Protein AF-A0A653YPR2-F1 (afdb_monomer)

Nearest PDB structures (foldseek):
  8ikw-assembly4_H  TM=5.657E-01  e=1.211E-04  Fusarium phyllophilum
  1ib4-assembly2_B  TM=5.037E-01  e=6.606E-05  Aspergillus aculeatus
  8ikx-assembly1_A  TM=5.609E-01  e=8.198E-04  Arabidopsis thaliana
  6gvr-assembly1_A  TM=5.031E-01  e=9.880E-04  Enterobacteria phage HK620
  8jaz-assembly2_B  TM=4.466E-01  e=7.691E-03  Azotobacter chroococcum NCIMB 8003

Sequence (363 aa):
MPDVDVRTYADLQAACDASSLNGTTVVVPTGVVIDSPQIFCDSRLTLRVDGRINRTDAGNTGAGGAMFRNRNTSLKTNDCHFFGKGSVGAKTSYTDPVTGHTRYDQTGIVFSNYGDRNVWTDIGIDKWDGGQAWAIRGDDLVIRRTSARGCAEATGNGGMRLIGGARFRAYSCDVWSGDDVYQPVPSPSTDHTITDAKFINCVGGSTDARFMVVGIQAGSGETLQPGTPMTCSVEDVEWRNCHGHGSIMGVVLQNFSSTGRIHNMRFTGCSVQSSRQYAGTNGARVLGQEFYTTALHPDGSVTGGVDGIHGDITWWNRQAATLMNPGGRGPVTGVDVALTERADPYWFPNLAPTQTPRAAFAA

pLDDT: mean 79.67, std 20.2, range [26.73, 98.81]

Radius of gyration: 20.12 Å; Cα contacts (8 Å, |Δi|>4): 1178; chains: 1; bounding box: 52×40×57 Å

Secondary structure (DSSP, 8-state):
--EEE--SHHHHHHHHHHHHHH-PEEEE-TT-EEEES-EEE-TT-EEEESSEEEE-S---SSGGG-SEEESSTTS---S-EEE-S-EEEES-EEE-TTT--EEES----SEE-BSSS-EEES-EEEEB-SS-SEEEESSS-EEES-EE--B-SSTT--SEEEEEEE--EEES-EEEESS-SEEE---TTT---EEEEEEES-EEEESSSEEEEEEEESSSSSS--SSPPB---EEEEEEES-EEEESSEEEEEEEESBSS-EEEEEEEEEEEEE-SPEE-TTS-EE--EEEEEEEE-TTS---S-EEEEEEEEEE--SS----B-TT--S-EEEEEEEEEE---S-SS-S----SS-------

Structure (mmCIF, N/CA/C/O backbone):
data_AF-A0A653YPR2-F1
#
_entry.id   AF-A0A653YPR2-F1
#
loop_
_atom_site.group_PDB
_atom_site.id
_atom_site.type_symbol
_atom_site.label_atom_id
_atom_site.label_alt_id
_atom_site.label_comp_id
_atom_site.label_asym_id
_atom_site.label_entity_id
_atom_site.label_seq_id
_atom_site.pdbx_PDB_ins_code
_atom_site.Cartn_x
_atom_site.Cartn_y
_atom_site.Cartn_z
_atom_site.occupancy
_atom_site.B_iso_or_equiv
_atom_site.auth_seq_id
_atom_site.auth_comp_id
_atom_site.auth_asym_id
_atom_site.auth_atom_id
_atom_site.pdbx_PDB_model_num
ATOM 1 N N . MET A 1 1 ? -9.969 -13.725 23.568 1.00 60.25 1 MET A N 1
ATOM 2 C CA . MET A 1 1 ? -9.786 -12.471 24.333 1.00 60.25 1 MET A CA 1
ATOM 3 C C . MET A 1 1 ? -11.050 -11.647 24.150 1.00 60.25 1 MET A C 1
ATOM 5 O O . MET A 1 1 ? -11.654 -11.820 23.099 1.00 60.25 1 MET A O 1
ATOM 9 N N . PRO A 1 2 ? -11.516 -10.878 25.148 1.00 78.44 2 PRO A N 1
ATOM 10 C CA . PRO A 1 2 ? -12.757 -10.124 25.005 1.00 78.44 2 PRO A CA 1
ATOM 11 C C . PRO A 1 2 ? -12.593 -9.002 23.971 1.00 78.44 2 PRO A C 1
ATOM 13 O O . PRO A 1 2 ? -11.540 -8.360 23.908 1.00 78.44 2 PRO A O 1
ATOM 16 N N . ASP A 1 3 ? -13.638 -8.801 23.175 1.00 89.44 3 ASP A N 1
ATOM 17 C CA . ASP A 1 3 ? -13.770 -7.676 22.254 1.00 89.44 3 ASP A CA 1
ATOM 18 C C . ASP A 1 3 ? -14.172 -6.420 23.042 1.00 89.44 3 ASP A C 1
ATOM 20 O O . ASP A 1 3 ? -14.930 -6.500 24.014 1.00 89.44 3 ASP A O 1
ATOM 24 N N . VAL A 1 4 ? -13.651 -5.261 22.638 1.00 91.38 4 VAL A N 1
ATOM 25 C CA . VAL A 1 4 ? -13.973 -3.957 23.231 1.00 91.38 4 VAL A CA 1
ATOM 26 C C . VAL A 1 4 ? -14.611 -3.075 22.167 1.00 91.38 4 VAL A C 1
ATOM 28 O O . VAL A 1 4 ? -13.920 -2.553 21.293 1.00 91.38 4 VAL A O 1
ATOM 31 N N . ASP A 1 5 ? -15.926 -2.899 22.262 1.00 92.12 5 ASP A N 1
ATOM 32 C CA . ASP A 1 5 ? -16.680 -1.999 21.391 1.00 92.12 5 ASP A CA 1
ATOM 33 C C . ASP A 1 5 ? -16.389 -0.537 21.742 1.00 92.12 5 ASP A C 1
ATOM 35 O O . ASP A 1 5 ? -16.595 -0.103 22.878 1.00 92.12 5 ASP A O 1
ATOM 39 N N . VAL A 1 6 ? -15.981 0.249 20.748 1.00 92.25 6 VAL A N 1
ATOM 40 C CA . VAL A 1 6 ? -15.725 1.685 20.898 1.00 92.25 6 VAL A CA 1
ATOM 41 C C . VAL A 1 6 ? -16.673 2.510 20.034 1.00 92.25 6 VAL A C 1
ATOM 43 O O . VAL A 1 6 ? -17.041 2.121 18.923 1.00 92.25 6 VAL A O 1
ATOM 46 N N . ARG A 1 7 ? -17.105 3.660 20.564 1.00 92.69 7 ARG A N 1
ATOM 47 C CA . ARG A 1 7 ? -18.080 4.555 19.906 1.00 92.69 7 ARG A CA 1
ATOM 48 C C . ARG A 1 7 ? -17.640 6.011 19.824 1.00 92.69 7 ARG A C 1
ATOM 50 O O . ARG A 1 7 ? -18.297 6.802 19.156 1.00 92.69 7 ARG A O 1
ATOM 57 N N . THR A 1 8 ? -16.539 6.363 20.479 1.00 89.25 8 THR A N 1
ATOM 58 C CA . THR A 1 8 ? -15.952 7.704 20.453 1.00 89.25 8 THR A CA 1
ATOM 59 C C . THR A 1 8 ? -14.452 7.608 20.189 1.00 89.25 8 THR A C 1
ATOM 61 O O . THR A 1 8 ? -13.852 6.546 20.354 1.00 89.25 8 THR A O 1
ATOM 64 N N . TYR A 1 9 ? -13.826 8.718 19.791 1.00 87.75 9 TYR A N 1
ATOM 65 C CA . TYR A 1 9 ? -12.376 8.750 19.599 1.00 87.75 9 TYR A CA 1
ATOM 66 C C . TYR A 1 9 ? -11.593 8.537 20.901 1.00 87.75 9 TYR A C 1
ATOM 68 O O . TYR A 1 9 ? -10.615 7.792 20.906 1.00 87.75 9 TYR A O 1
ATOM 76 N N . ALA A 1 10 ? -12.020 9.169 22.001 1.00 86.06 10 ALA A N 1
ATOM 77 C CA . ALA A 1 10 ? -11.334 9.033 23.286 1.00 86.06 10 ALA A CA 1
ATOM 78 C C . ALA A 1 10 ? -11.269 7.558 23.718 1.00 86.06 10 ALA A C 1
ATOM 80 O O . ALA A 1 10 ? -10.211 7.080 24.128 1.00 86.06 10 ALA A O 1
ATOM 81 N N . ASP A 1 11 ? -12.369 6.827 23.519 1.00 91.69 11 ASP A N 1
ATOM 82 C CA . ASP A 1 11 ? -12.427 5.391 23.785 1.00 91.69 11 ASP A CA 1
ATOM 83 C C . ASP A 1 11 ? -11.573 4.593 22.792 1.00 91.69 11 ASP A C 1
ATOM 85 O O . ASP A 1 11 ? -10.913 3.636 23.187 1.00 91.69 11 ASP A O 1
ATOM 89 N N . LEU A 1 12 ? -11.541 4.993 21.515 1.00 95.56 12 LEU A N 1
ATOM 90 C CA . LEU A 1 12 ? -10.768 4.319 20.471 1.00 95.56 12 LEU A CA 1
ATOM 91 C C . LEU A 1 12 ? -9.262 4.337 20.759 1.00 95.56 12 LEU A C 1
ATOM 93 O O . LEU A 1 12 ? -8.651 3.271 20.777 1.00 95.56 12 LEU A O 1
ATOM 97 N N . GLN A 1 13 ? -8.651 5.503 21.006 1.00 95.25 13 GLN A N 1
ATOM 98 C CA . GLN A 1 13 ? -7.201 5.550 21.253 1.00 95.25 13 GLN A CA 1
ATOM 99 C C . GLN A 1 13 ? -6.831 4.823 22.552 1.00 95.25 13 GLN A C 1
ATOM 101 O O . GLN A 1 13 ? -5.866 4.061 22.567 1.00 95.25 13 GLN A O 1
ATOM 106 N N . ALA A 1 14 ? -7.619 4.992 23.619 1.00 93.81 14 ALA A N 1
ATOM 107 C CA . ALA A 1 14 ? -7.387 4.286 24.877 1.00 93.81 14 ALA A CA 1
ATOM 108 C C . ALA A 1 14 ? -7.513 2.759 24.715 1.00 93.81 14 ALA A C 1
ATOM 110 O O . ALA A 1 14 ? -6.699 2.006 25.255 1.00 93.81 14 ALA A O 1
ATOM 111 N N . ALA A 1 15 ? -8.490 2.288 23.936 1.00 95.50 15 ALA A N 1
ATOM 112 C CA . ALA A 1 15 ? -8.652 0.870 23.634 1.00 95.50 15 ALA A CA 1
ATOM 113 C C . ALA A 1 15 ? -7.508 0.329 22.762 1.00 95.50 15 ALA A C 1
ATOM 115 O O . ALA A 1 15 ? -7.055 -0.791 22.999 1.00 95.50 15 ALA A O 1
ATOM 116 N N . CYS A 1 16 ? -6.998 1.106 21.800 1.00 96.12 16 CYS A N 1
ATOM 117 C CA . CYS A 1 16 ? -5.816 0.739 21.011 1.00 96.12 16 CYS A CA 1
ATOM 118 C C . CYS A 1 16 ? -4.565 0.587 21.892 1.00 96.12 16 CYS A C 1
ATOM 120 O O . CYS A 1 16 ? -3.815 -0.387 21.754 1.00 96.12 16 CYS A O 1
ATOM 122 N N . ASP A 1 17 ? -4.368 1.502 22.840 1.00 94.38 17 ASP A N 1
ATOM 123 C CA . ASP A 1 17 ? -3.254 1.444 23.789 1.00 94.38 17 ASP A CA 1
ATOM 124 C C . ASP A 1 17 ? -3.381 0.206 24.698 1.00 94.38 17 ASP A C 1
ATOM 126 O O . ASP A 1 17 ? -2.422 -0.548 24.880 1.00 94.38 17 ASP A O 1
ATOM 130 N N . ALA A 1 18 ? -4.590 -0.080 25.193 1.00 93.19 18 ALA A N 1
ATOM 131 C CA . ALA A 1 18 ? -4.871 -1.277 25.988 1.00 93.19 18 ALA A CA 1
ATOM 132 C C . ALA A 1 18 ? -4.705 -2.583 25.186 1.00 93.19 18 ALA A C 1
ATOM 134 O O . ALA A 1 18 ? -4.168 -3.562 25.710 1.00 93.19 18 ALA A O 1
ATOM 135 N N . SER A 1 19 ? -5.112 -2.595 23.914 1.00 95.62 19 SER A N 1
ATOM 136 C CA . SER A 1 19 ? -4.938 -3.723 22.988 1.00 95.62 19 SER A CA 1
ATOM 137 C C . SER A 1 19 ? -3.466 -4.077 22.810 1.00 95.62 19 SER A C 1
ATOM 139 O O . SER A 1 19 ? -3.085 -5.238 22.947 1.00 95.62 19 SER A O 1
ATOM 141 N N . SER A 1 20 ? -2.618 -3.067 22.631 1.00 94.12 20 SER A N 1
ATOM 142 C CA . SER A 1 20 ? -1.172 -3.241 22.457 1.00 94.12 20 SER A CA 1
ATOM 143 C C . SER A 1 20 ? -0.485 -3.844 23.694 1.00 94.12 20 SER A C 1
ATOM 145 O O . SER A 1 20 ? 0.556 -4.499 23.586 1.00 94.12 20 SER A O 1
ATOM 147 N N . LEU A 1 21 ? -1.066 -3.666 24.886 1.00 92.50 21 LEU A N 1
ATOM 148 C CA . LEU A 1 21 ? -0.567 -4.232 26.144 1.00 92.50 21 LEU A CA 1
ATOM 149 C C . LEU A 1 21 ? -1.111 -5.640 26.410 1.00 92.50 21 LEU A C 1
ATOM 151 O O . LEU A 1 21 ? -0.334 -6.544 26.735 1.00 92.50 21 LEU A O 1
ATOM 155 N N . ASN A 1 22 ? -2.421 -5.819 26.230 1.00 91.81 22 ASN A N 1
ATOM 156 C CA . ASN A 1 22 ? -3.175 -6.953 26.769 1.00 91.81 22 ASN A CA 1
ATOM 157 C C . ASN A 1 22 ? -3.735 -7.901 25.693 1.00 91.81 22 ASN A C 1
ATOM 159 O O . ASN A 1 22 ? -4.324 -8.923 26.037 1.00 91.81 22 ASN A O 1
ATOM 163 N N . GLY A 1 23 ? -3.577 -7.576 24.406 1.00 88.25 23 GLY A N 1
ATOM 164 C CA . GLY A 1 23 ? -4.034 -8.389 23.272 1.00 88.25 23 GLY A CA 1
ATOM 165 C C . GLY A 1 23 ? -5.546 -8.360 23.015 1.00 88.25 23 GLY A C 1
ATOM 166 O O . GLY A 1 23 ? -6.059 -9.206 22.282 1.00 88.25 23 GLY A O 1
ATOM 167 N N . THR A 1 24 ? -6.288 -7.426 23.617 1.00 93.31 24 THR A N 1
ATOM 168 C CA . THR A 1 24 ? -7.728 -7.268 23.356 1.00 93.31 24 THR A CA 1
ATOM 169 C C . THR A 1 24 ? -7.980 -6.833 21.917 1.00 93.31 24 THR A C 1
ATOM 171 O O . THR A 1 24 ? -7.178 -6.103 21.338 1.00 93.31 24 THR A O 1
ATOM 174 N N . THR A 1 25 ? -9.106 -7.247 21.335 1.00 96.88 25 THR A N 1
ATOM 175 C CA . THR A 1 25 ? -9.523 -6.742 20.019 1.00 96.88 25 THR A CA 1
ATOM 176 C C . THR A 1 25 ? -10.365 -5.491 20.220 1.00 96.88 25 THR A C 1
ATOM 178 O O . THR A 1 25 ? -11.390 -5.535 20.897 1.00 96.88 25 THR A O 1
ATOM 181 N N . VAL A 1 26 ? -9.936 -4.373 19.642 1.00 97.94 26 VAL A N 1
ATOM 182 C CA . VAL A 1 26 ? -10.732 -3.141 19.590 1.00 97.94 26 VAL A CA 1
ATOM 183 C C . VAL A 1 26 ? -11.710 -3.260 18.434 1.00 97.94 26 VAL A C 1
ATOM 185 O O . VAL A 1 26 ? -11.290 -3.589 17.327 1.00 97.94 26 VAL A O 1
ATOM 188 N N . VAL A 1 27 ? -12.991 -2.996 18.660 1.00 98.19 27 VAL A N 1
ATOM 189 C CA . VAL A 1 27 ? -14.034 -3.118 17.639 1.00 98.19 27 VAL A CA 1
ATOM 190 C C . VAL A 1 27 ? -14.715 -1.772 17.440 1.00 98.19 27 VAL A C 1
ATOM 192 O O . VAL A 1 27 ? -15.279 -1.215 18.374 1.00 98.19 27 VAL A O 1
ATOM 195 N N . VAL A 1 28 ? -14.704 -1.262 16.209 1.00 98.12 28 VAL A N 1
ATOM 196 C CA . VAL A 1 28 ? -15.606 -0.191 15.760 1.00 98.12 28 VAL A CA 1
ATOM 197 C C . VAL A 1 28 ? -16.825 -0.864 15.125 1.00 98.12 28 VAL A C 1
ATOM 199 O O . VAL A 1 28 ? -16.700 -1.370 14.004 1.00 98.12 28 VAL A O 1
ATOM 202 N N . PRO A 1 29 ? -17.984 -0.924 15.806 1.00 97.56 29 PRO A N 1
ATOM 203 C CA . PRO A 1 29 ? -19.111 -1.737 15.356 1.00 97.56 29 PRO A CA 1
ATOM 204 C C . PRO A 1 29 ? -19.785 -1.194 14.093 1.00 97.56 29 PRO A C 1
ATOM 206 O O . PRO A 1 29 ? -19.726 -0.002 13.787 1.00 97.56 29 PRO A O 1
ATOM 209 N N . THR A 1 30 ? -20.514 -2.059 13.390 1.00 97.31 30 THR A N 1
ATOM 210 C CA . THR A 1 30 ? -21.383 -1.649 12.279 1.00 97.31 30 THR A CA 1
ATOM 211 C C . THR A 1 30 ? -22.351 -0.540 12.707 1.00 97.31 30 THR A C 1
ATOM 213 O O . THR A 1 30 ? -22.939 -0.586 13.786 1.00 97.31 30 THR A O 1
ATOM 216 N N . GLY A 1 31 ? -22.528 0.467 11.846 1.00 96.44 31 GLY A N 1
ATOM 217 C CA . GLY A 1 31 ? -23.391 1.625 12.110 1.00 96.44 31 GLY A CA 1
ATOM 218 C C . GLY A 1 31 ? -22.767 2.697 13.009 1.00 96.44 31 GLY A C 1
ATOM 219 O O . GLY A 1 31 ? -23.358 3.763 13.169 1.00 96.44 31 GLY A O 1
ATOM 220 N N . VAL A 1 32 ? -21.574 2.458 13.560 1.00 97.69 32 VAL A N 1
ATOM 221 C CA . VAL A 1 32 ? -20.817 3.460 14.316 1.00 97.69 32 VAL A CA 1
ATOM 222 C C . VAL A 1 32 ? -19.891 4.225 13.375 1.00 97.69 32 VAL A C 1
ATOM 224 O O . VAL A 1 32 ? -19.166 3.630 12.578 1.00 97.69 32 VAL A O 1
ATOM 227 N N . VAL A 1 33 ? -19.906 5.553 13.492 1.00 96.88 33 VAL A N 1
ATOM 228 C CA . VAL A 1 33 ? -18.966 6.458 12.825 1.00 96.88 33 VAL A CA 1
ATOM 229 C C . VAL A 1 33 ? -18.155 7.163 13.904 1.00 96.88 33 VAL A C 1
ATOM 231 O O . VAL A 1 33 ? -18.726 7.855 14.745 1.00 96.88 33 VAL A O 1
ATOM 234 N N . ILE A 1 34 ? -16.837 6.983 13.886 1.00 96.31 34 ILE A N 1
ATOM 235 C CA . ILE A 1 34 ? -15.916 7.650 14.806 1.00 96.31 34 ILE A CA 1
ATOM 236 C C . ILE A 1 34 ? -15.150 8.718 14.044 1.00 96.31 34 ILE A C 1
ATOM 238 O O . ILE A 1 34 ? -14.422 8.425 13.102 1.00 96.31 34 ILE A O 1
ATOM 242 N N . ASP A 1 35 ? -15.294 9.954 14.491 1.00 93.31 35 ASP A N 1
ATOM 243 C CA . ASP A 1 35 ? -14.486 11.084 14.060 1.00 93.31 35 ASP A CA 1
ATOM 244 C C . ASP A 1 35 ? -13.213 11.132 14.916 1.00 93.31 35 ASP A C 1
ATOM 246 O O . ASP A 1 35 ? -13.292 11.317 16.129 1.00 93.31 35 ASP A O 1
ATOM 250 N N . SER A 1 36 ? -12.053 10.930 14.293 1.00 90.69 36 SER A N 1
ATOM 251 C CA . SER A 1 36 ? -10.753 10.790 14.950 1.00 90.69 36 SER A CA 1
ATOM 252 C C . SER A 1 36 ? -9.690 11.669 14.281 1.00 90.69 36 SER A C 1
ATOM 254 O O . SER A 1 36 ? -9.643 11.727 13.052 1.00 90.69 36 SER A O 1
ATOM 256 N N . PRO A 1 37 ? -8.766 12.295 15.031 1.00 88.88 37 PRO A N 1
ATOM 257 C CA . PRO A 1 37 ? -7.481 12.721 14.480 1.00 88.88 37 PRO A CA 1
ATOM 258 C C . PRO A 1 37 ? -6.623 11.477 14.150 1.00 88.88 37 PRO A C 1
ATOM 260 O O . PRO A 1 37 ? -7.145 10.379 13.924 1.00 88.88 37 PRO A O 1
ATOM 263 N N . GLN A 1 38 ? -5.300 11.621 14.131 1.00 90.38 38 GLN A N 1
ATOM 264 C CA . GLN A 1 38 ? -4.384 10.481 14.031 1.00 90.38 38 GLN A CA 1
ATOM 265 C C . GLN A 1 38 ? -4.624 9.425 15.124 1.00 90.38 38 GLN A C 1
ATOM 267 O O . GLN A 1 38 ? -4.871 9.751 16.284 1.00 90.38 38 GLN A O 1
ATOM 272 N N . ILE A 1 39 ? -4.471 8.159 14.745 1.00 93.31 39 ILE A N 1
ATOM 273 C CA . ILE A 1 39 ? -4.499 6.989 15.618 1.00 93.31 39 ILE A CA 1
ATOM 274 C C . ILE A 1 39 ? -3.082 6.432 15.711 1.00 93.31 39 ILE A C 1
ATOM 276 O O . ILE A 1 39 ? -2.471 6.010 14.718 1.00 93.31 39 ILE A O 1
ATOM 280 N N . PHE A 1 40 ? -2.555 6.411 16.930 1.00 94.12 40 PHE A N 1
ATOM 281 C CA . PHE A 1 40 ? -1.240 5.857 17.205 1.00 94.12 40 PHE A CA 1
ATOM 282 C C . PHE A 1 40 ? -1.325 4.348 17.400 1.00 94.12 40 PHE A C 1
ATOM 284 O O . PHE A 1 40 ? -2.141 3.845 18.171 1.00 94.12 40 PHE A O 1
ATOM 291 N N . CYS A 1 41 ? -0.459 3.644 16.680 1.00 94.38 41 CYS A N 1
ATOM 292 C CA . CYS A 1 41 ? -0.349 2.197 16.675 1.00 94.38 41 CYS A CA 1
ATOM 293 C C . CYS A 1 41 ? 0.924 1.783 17.417 1.00 94.38 41 CYS A C 1
ATOM 295 O O . CYS A 1 41 ? 2.033 2.154 17.006 1.00 94.38 41 CYS A O 1
ATOM 297 N N . ASP A 1 42 ? 0.755 0.974 18.457 1.00 95.19 42 ASP A N 1
ATOM 298 C CA . ASP A 1 42 ? 1.829 0.298 19.179 1.00 95.19 42 ASP A CA 1
ATOM 299 C C . ASP A 1 42 ? 1.791 -1.214 18.877 1.00 95.19 42 ASP A C 1
ATOM 301 O O . ASP A 1 42 ? 0.827 -1.730 18.307 1.00 95.19 42 ASP A O 1
ATOM 305 N N . SER A 1 43 ? 2.900 -1.915 19.133 1.00 96.69 43 SER A N 1
ATOM 306 C CA . SER A 1 43 ? 3.037 -3.322 18.735 1.00 96.69 43 SER A CA 1
ATOM 307 C C . SER A 1 43 ? 1.928 -4.191 19.334 1.00 96.69 43 SER A C 1
ATOM 309 O O . SER A 1 43 ? 1.566 -4.016 20.497 1.00 96.69 43 SER A O 1
ATOM 311 N N . ARG A 1 44 ? 1.473 -5.196 18.575 1.00 96.81 44 ARG A N 1
ATOM 312 C CA . ARG A 1 44 ? 0.389 -6.136 18.925 1.00 96.81 44 ARG A CA 1
ATOM 313 C C . ARG A 1 44 ? -1.021 -5.532 18.934 1.00 96.81 44 ARG A C 1
ATOM 315 O O . ARG A 1 44 ? -1.956 -6.202 19.374 1.00 96.81 44 ARG A O 1
ATOM 322 N N . LEU A 1 45 ? -1.197 -4.306 18.434 1.00 97.12 45 LEU A N 1
ATOM 323 C CA . LEU A 1 45 ? -2.522 -3.717 18.247 1.00 97.12 45 LEU A CA 1
ATOM 324 C C . LEU A 1 45 ? -3.394 -4.614 17.359 1.00 97.12 45 LEU A C 1
ATOM 326 O O . LEU A 1 45 ? -3.026 -4.928 16.229 1.00 97.12 45 LEU A O 1
ATOM 330 N N . THR A 1 46 ? -4.581 -4.965 17.844 1.00 97.94 46 THR A N 1
ATOM 331 C CA . THR A 1 46 ? -5.608 -5.668 17.068 1.00 97.94 46 THR A CA 1
ATOM 332 C C . THR A 1 46 ? -6.859 -4.797 16.979 1.00 97.94 46 THR A C 1
ATOM 334 O O . THR A 1 46 ? -7.564 -4.610 17.971 1.00 97.94 46 THR A O 1
ATOM 337 N N . LEU A 1 47 ? -7.134 -4.262 15.788 1.00 98.12 47 LEU A N 1
ATOM 338 C CA . LEU A 1 47 ? -8.239 -3.343 15.511 1.00 98.12 47 LEU A CA 1
ATOM 339 C C . LEU A 1 47 ? -9.153 -3.904 14.414 1.00 98.12 47 LEU A C 1
ATOM 341 O O . LEU A 1 47 ? -8.740 -4.083 13.267 1.00 98.12 47 LEU A O 1
ATOM 345 N N . ARG A 1 48 ? -10.419 -4.117 14.769 1.00 98.44 48 ARG A N 1
ATOM 346 C CA . ARG A 1 48 ? -11.514 -4.478 13.875 1.00 98.44 48 ARG A CA 1
ATOM 347 C C . ARG A 1 48 ? -12.383 -3.257 13.579 1.00 98.44 48 ARG A C 1
ATOM 349 O O . ARG A 1 48 ? -12.998 -2.696 14.480 1.00 98.44 48 ARG A O 1
ATOM 356 N N . VAL A 1 49 ? -12.497 -2.875 12.317 1.00 98.25 49 VAL A N 1
ATOM 357 C CA . VAL A 1 49 ? -13.351 -1.788 11.840 1.00 98.25 49 VAL A CA 1
ATOM 358 C C . VAL A 1 49 ? -14.479 -2.385 11.010 1.00 98.25 49 VAL A C 1
ATOM 360 O O . VAL A 1 49 ? -14.275 -2.730 9.854 1.00 98.25 49 VAL A O 1
ATOM 363 N N . ASP A 1 50 ? -15.674 -2.501 11.586 1.00 98.19 50 ASP A N 1
ATOM 364 C CA . ASP A 1 50 ? -16.903 -2.869 10.862 1.00 98.19 50 ASP A CA 1
ATOM 365 C C . ASP A 1 50 ? -17.818 -1.661 10.604 1.00 98.19 50 ASP A C 1
ATOM 367 O O . ASP A 1 50 ? -18.712 -1.719 9.760 1.00 98.19 50 ASP A O 1
ATOM 371 N N . GLY A 1 51 ? -17.612 -0.573 11.347 1.00 97.75 51 GLY A N 1
ATOM 372 C CA . GLY A 1 51 ? -18.227 0.731 11.126 1.00 97.75 51 GLY A CA 1
ATOM 373 C C . GLY A 1 51 ? -17.383 1.624 10.219 1.00 97.75 51 GLY A C 1
ATOM 374 O O . GLY A 1 51 ? -16.874 1.203 9.177 1.00 97.75 51 GLY A O 1
ATOM 375 N N . ARG A 1 52 ? -17.233 2.885 10.621 1.00 96.81 52 ARG A N 1
ATOM 376 C CA . ARG A 1 52 ? -16.437 3.884 9.907 1.00 96.81 52 ARG A CA 1
ATOM 377 C C . ARG A 1 52 ? -15.545 4.668 10.858 1.00 96.81 52 ARG A C 1
ATOM 379 O O . ARG A 1 52 ? -16.007 5.096 11.913 1.00 96.81 52 ARG A O 1
ATOM 386 N N . ILE A 1 53 ? -14.311 4.936 10.440 1.00 96.50 53 ILE A N 1
ATOM 387 C CA . ILE A 1 53 ? -13.450 5.927 11.092 1.00 96.50 53 ILE A CA 1
ATOM 388 C C . ILE A 1 53 ? -13.158 7.053 10.100 1.00 96.50 53 ILE A C 1
ATOM 390 O O . ILE A 1 53 ? -12.583 6.828 9.036 1.00 96.50 53 ILE A O 1
ATOM 394 N N . ASN A 1 54 ? -13.558 8.267 10.456 1.00 93.94 54 ASN A N 1
ATOM 395 C CA . ASN A 1 54 ? -13.225 9.480 9.732 1.00 93.94 54 ASN A CA 1
ATOM 396 C C . ASN A 1 54 ? -11.991 10.124 10.335 1.00 93.94 54 ASN A C 1
ATOM 398 O O . ASN A 1 54 ? -11.898 10.280 11.552 1.00 93.94 54 ASN A O 1
ATOM 402 N N . ARG A 1 55 ? -11.116 10.619 9.474 1.00 90.44 55 ARG A N 1
ATOM 403 C CA . ARG A 1 55 ? -10.082 11.557 9.869 1.00 90.44 55 ARG A CA 1
ATOM 404 C C . ARG A 1 55 ? -10.645 12.976 10.016 1.00 90.44 55 ARG A C 1
ATOM 406 O O . ARG A 1 55 ? -11.375 13.430 9.135 1.00 90.44 55 ARG A O 1
ATOM 413 N N . THR A 1 56 ? -10.289 13.675 11.095 1.00 85.19 56 THR A N 1
ATOM 414 C CA . THR A 1 56 ? -10.790 15.030 11.412 1.00 85.19 56 THR A CA 1
ATOM 415 C C . THR A 1 56 ? -9.753 16.145 11.367 1.00 85.19 56 THR A C 1
ATOM 417 O O . THR A 1 56 ? -10.138 17.309 11.429 1.00 85.19 56 THR A O 1
ATOM 420 N N . ASP A 1 57 ? -8.460 15.831 11.337 1.00 77.06 57 ASP A N 1
ATOM 421 C CA . ASP A 1 57 ? -7.391 16.827 11.277 1.00 77.06 57 ASP A CA 1
ATOM 422 C C . ASP A 1 57 ? -6.793 16.934 9.869 1.00 77.06 57 ASP A C 1
ATOM 424 O O . ASP A 1 57 ? -6.840 15.985 9.082 1.00 77.06 57 ASP A O 1
ATOM 428 N N . ALA A 1 58 ? -6.221 18.102 9.557 1.00 66.69 58 ALA A N 1
ATOM 429 C CA . ALA A 1 58 ? -5.474 18.301 8.322 1.00 66.69 58 ALA A CA 1
ATOM 430 C C . ALA A 1 58 ? -4.231 17.400 8.346 1.00 66.69 58 ALA A C 1
ATOM 432 O O . ALA A 1 58 ? -3.273 17.633 9.085 1.00 66.69 58 ALA A O 1
ATOM 433 N N . GLY A 1 59 ? -4.262 16.334 7.560 1.00 60.94 59 GLY A N 1
ATOM 434 C CA . GLY A 1 59 ? -3.119 15.484 7.297 1.00 60.94 59 GLY A CA 1
ATOM 435 C C . GLY A 1 59 ? -2.098 16.210 6.440 1.00 60.94 59 GLY A C 1
ATOM 436 O O . GLY A 1 59 ? -2.421 16.892 5.474 1.00 60.94 59 GLY A O 1
ATOM 437 N N . ASN A 1 60 ? -0.830 16.047 6.804 1.00 63.62 60 ASN A N 1
ATOM 438 C CA . ASN A 1 60 ? 0.258 16.374 5.897 1.00 63.62 60 ASN A CA 1
ATOM 439 C C . ASN A 1 60 ? 0.547 15.179 4.982 1.00 63.62 60 ASN A C 1
ATOM 441 O O . ASN A 1 60 ? 0.183 14.039 5.280 1.00 63.62 60 ASN A O 1
ATOM 445 N N . THR A 1 61 ? 1.236 15.446 3.879 1.00 64.56 61 THR A N 1
ATOM 446 C CA . THR A 1 61 ? 1.517 14.448 2.844 1.00 64.56 61 THR A CA 1
ATOM 447 C C . THR A 1 61 ? 2.593 13.424 3.222 1.00 64.56 61 THR A C 1
ATOM 449 O O . THR A 1 61 ? 2.889 12.511 2.454 1.00 64.56 61 THR A O 1
ATOM 452 N N . GLY A 1 62 ? 3.195 13.549 4.409 1.00 68.12 62 GLY A N 1
ATOM 453 C CA . GLY A 1 62 ? 4.247 12.661 4.890 1.00 68.12 62 GLY A CA 1
ATOM 454 C C . GLY A 1 62 ? 3.752 11.595 5.868 1.00 68.12 62 GLY A C 1
ATOM 455 O O . GLY A 1 62 ? 2.676 11.688 6.454 1.00 68.12 62 GLY A O 1
ATOM 456 N N . ALA A 1 63 ? 4.615 10.613 6.154 1.00 67.69 63 ALA A N 1
ATOM 457 C CA . ALA A 1 63 ? 4.409 9.624 7.227 1.00 67.69 63 ALA A CA 1
ATOM 458 C C . ALA A 1 63 ? 4.166 10.290 8.600 1.00 67.69 63 ALA A C 1
ATOM 460 O O . ALA A 1 63 ? 3.424 9.788 9.449 1.00 67.69 63 ALA A O 1
ATOM 461 N N . GLY A 1 64 ? 4.754 11.482 8.775 1.00 73.38 64 GLY A N 1
ATOM 462 C CA . GLY A 1 64 ? 4.516 12.440 9.856 1.00 73.38 64 GLY A CA 1
ATOM 463 C C . GLY A 1 64 ? 3.031 12.727 10.122 1.00 73.38 64 GLY A C 1
ATOM 464 O O . GLY A 1 64 ? 2.627 12.948 11.264 1.00 73.38 64 GLY A O 1
ATOM 465 N N . GLY A 1 65 ? 2.233 12.701 9.064 1.00 81.62 65 GLY A N 1
ATOM 466 C CA . GLY A 1 65 ? 0.842 13.092 9.047 1.00 81.62 65 GLY A CA 1
ATOM 467 C C . GLY A 1 65 ? -0.138 11.941 9.000 1.00 81.62 65 GLY A C 1
ATOM 468 O O . GLY A 1 65 ? -1.312 12.249 9.069 1.00 81.62 65 GLY A O 1
ATOM 469 N N . ALA A 1 66 ? 0.264 10.673 8.890 1.00 90.12 66 ALA A N 1
ATOM 470 C CA . ALA A 1 66 ? -0.668 9.605 8.522 1.00 90.12 66 ALA A CA 1
ATOM 471 C C . ALA A 1 66 ? -1.795 9.335 9.539 1.00 90.12 66 ALA A C 1
ATOM 473 O O . ALA A 1 66 ? -1.613 9.563 10.735 1.00 90.12 66 ALA A O 1
ATOM 474 N N . MET A 1 67 ? -2.939 8.828 9.062 1.00 92.62 67 MET A N 1
ATOM 475 C CA . MET A 1 67 ? -4.104 8.524 9.906 1.00 92.62 67 MET A CA 1
ATOM 476 C C . MET A 1 67 ? -3.792 7.405 10.902 1.00 92.62 67 MET A C 1
ATOM 478 O O . MET A 1 67 ? -4.050 7.565 12.085 1.00 92.62 67 MET A O 1
ATOM 482 N N . PHE A 1 68 ? -3.191 6.309 10.443 1.00 94.56 68 PHE A N 1
ATOM 483 C CA . PHE A 1 68 ? -2.681 5.226 11.277 1.00 94.56 68 PHE A CA 1
ATOM 484 C C . PHE A 1 68 ? -1.163 5.193 11.170 1.00 94.56 68 PHE A C 1
ATOM 486 O O . PHE A 1 68 ? -0.605 5.013 10.082 1.00 94.56 68 PHE A O 1
ATOM 493 N N . ARG A 1 69 ? -0.476 5.373 12.296 1.00 92.94 69 ARG A N 1
ATOM 494 C CA . ARG A 1 69 ? 0.989 5.458 12.318 1.00 92.94 69 ARG A CA 1
ATOM 495 C C . ARG A 1 69 ? 1.581 5.008 13.632 1.00 92.94 69 ARG A C 1
ATOM 497 O O . ARG A 1 69 ? 0.920 4.995 14.664 1.00 92.94 69 ARG A O 1
ATOM 504 N N . ASN A 1 70 ? 2.877 4.737 13.605 1.00 92.75 70 ASN A N 1
ATOM 505 C CA . ASN A 1 70 ? 3.659 4.542 14.813 1.00 92.75 70 ASN A CA 1
ATOM 506 C C . ASN A 1 70 ? 3.564 5.781 15.708 1.00 92.75 70 ASN A C 1
ATOM 508 O O . ASN A 1 70 ? 3.666 6.922 15.234 1.00 92.75 70 ASN A O 1
ATOM 512 N N . ARG A 1 71 ? 3.452 5.550 17.016 1.00 89.44 71 ARG A N 1
ATOM 513 C CA . ARG A 1 71 ? 3.602 6.608 18.020 1.00 89.44 71 ARG A CA 1
ATOM 514 C C . ARG A 1 71 ? 4.980 7.258 17.916 1.00 89.44 71 ARG A C 1
ATOM 516 O O . ARG A 1 71 ? 5.097 8.474 17.793 1.00 89.44 71 ARG A O 1
ATOM 523 N N . ASN A 1 72 ? 6.016 6.424 17.867 1.00 87.88 72 ASN A N 1
ATOM 524 C CA . ASN A 1 72 ? 7.393 6.824 17.613 1.00 87.88 72 ASN A CA 1
ATOM 525 C C . ASN A 1 72 ? 7.842 6.292 16.244 1.00 87.88 72 ASN A C 1
ATOM 527 O O . ASN A 1 72 ? 8.022 5.091 16.068 1.00 87.88 72 ASN A O 1
ATOM 531 N N . THR A 1 73 ? 8.056 7.187 15.279 1.00 83.44 73 THR A N 1
ATOM 532 C CA . THR A 1 73 ? 8.438 6.836 13.897 1.00 83.44 73 THR A CA 1
ATOM 533 C C . THR A 1 73 ? 9.824 6.208 13.766 1.00 83.44 73 THR A C 1
ATOM 535 O O . THR A 1 73 ? 10.150 5.679 12.702 1.00 83.44 73 THR A O 1
ATOM 538 N N . SER A 1 74 ? 10.634 6.257 14.824 1.00 85.44 74 SER A N 1
ATOM 539 C CA . SER A 1 74 ? 11.956 5.629 14.886 1.00 85.44 74 SER A CA 1
ATOM 540 C C . SER A 1 74 ? 11.912 4.195 15.419 1.00 85.44 74 SER A C 1
ATOM 542 O O . SER A 1 74 ? 12.895 3.471 15.290 1.00 85.44 74 SER A O 1
ATOM 544 N N . LEU A 1 75 ? 10.793 3.764 16.009 1.00 90.12 75 LEU A N 1
ATOM 545 C CA . LEU A 1 75 ? 10.626 2.420 16.559 1.00 90.12 75 LEU A CA 1
ATOM 546 C C . LEU A 1 75 ? 9.707 1.592 15.671 1.00 90.12 75 LEU A C 1
ATOM 548 O O . LEU A 1 75 ? 8.762 2.122 15.091 1.00 90.12 75 LEU A O 1
ATOM 552 N N . LYS A 1 76 ? 9.976 0.288 15.580 1.00 94.50 76 LYS A N 1
ATOM 553 C CA . LYS A 1 76 ? 9.087 -0.647 14.892 1.00 94.50 76 LYS A CA 1
ATOM 554 C C . LYS A 1 76 ? 7.827 -0.904 15.727 1.00 94.50 76 LYS A C 1
ATOM 556 O O . LYS A 1 76 ? 7.913 -1.154 16.927 1.00 94.50 76 LYS A O 1
ATOM 561 N N . THR A 1 77 ? 6.685 -0.902 15.054 1.00 95.25 77 THR A N 1
ATOM 562 C CA . THR A 1 77 ? 5.380 -1.334 15.549 1.00 95.25 77 THR A CA 1
ATOM 563 C C . THR A 1 77 ? 5.074 -2.667 14.872 1.00 95.25 77 THR A C 1
ATOM 565 O O . THR A 1 77 ? 4.707 -2.684 13.698 1.00 95.25 77 THR A O 1
ATOM 568 N N . ASN A 1 78 ? 5.283 -3.772 15.584 1.00 97.75 78 ASN A N 1
ATOM 569 C CA . ASN A 1 78 ? 5.192 -5.124 15.032 1.00 97.75 78 ASN A CA 1
ATOM 570 C C . ASN A 1 78 ? 3.858 -5.793 15.364 1.00 97.75 78 ASN A C 1
ATOM 572 O O . ASN A 1 78 ? 3.192 -5.414 16.329 1.00 97.75 78 ASN A O 1
ATOM 576 N N . ASP A 1 79 ? 3.535 -6.855 14.630 1.00 98.06 79 ASP A N 1
ATOM 577 C CA . ASP A 1 79 ? 2.457 -7.792 14.962 1.00 98.06 79 ASP A CA 1
ATOM 578 C C . ASP A 1 79 ? 1.072 -7.121 15.083 1.00 98.06 79 ASP A C 1
ATOM 580 O O . ASP A 1 79 ? 0.219 -7.567 15.849 1.00 98.06 79 ASP A O 1
ATOM 584 N N . CYS A 1 80 ? 0.843 -6.023 14.358 1.00 98.25 80 CYS A N 1
ATOM 585 C CA . CYS A 1 80 ? -0.456 -5.357 14.319 1.00 98.25 80 CYS A CA 1
ATOM 586 C C . CYS A 1 80 ? -1.406 -6.044 13.344 1.00 98.25 80 CYS A C 1
ATOM 588 O O . CYS A 1 80 ? -1.007 -6.467 12.259 1.00 98.25 80 CYS A O 1
ATOM 590 N N . HIS A 1 81 ? -2.689 -6.067 13.685 1.00 98.19 81 HIS A N 1
ATOM 591 C CA . HIS A 1 81 ? -3.737 -6.596 12.830 1.00 98.19 81 HIS A CA 1
ATOM 592 C C . HIS A 1 81 ? -4.877 -5.589 12.689 1.00 98.19 81 HIS A C 1
ATOM 594 O O . HIS A 1 81 ? -5.578 -5.283 13.651 1.00 98.19 81 HIS A O 1
ATOM 600 N N . PHE A 1 82 ? -5.076 -5.107 11.466 1.00 98.38 82 PHE A N 1
ATOM 601 C CA . PHE A 1 82 ? -6.178 -4.235 11.079 1.00 98.38 82 PHE A CA 1
ATOM 602 C C . PHE A 1 82 ? -7.137 -5.025 10.196 1.00 98.38 82 PHE A C 1
ATOM 604 O O . PHE A 1 82 ? -6.741 -5.533 9.145 1.00 98.38 82 PHE A O 1
ATOM 611 N N . PHE A 1 83 ? -8.393 -5.160 10.602 1.00 98.56 83 PHE A N 1
ATOM 612 C CA . PHE A 1 83 ? -9.355 -5.946 9.836 1.00 98.56 83 PHE A CA 1
ATOM 613 C C . PHE A 1 83 ? -10.791 -5.464 9.996 1.00 98.56 83 PHE A C 1
ATOM 615 O O . PHE A 1 83 ? -11.031 -4.493 10.697 1.00 98.56 83 PHE A O 1
ATOM 622 N N . GLY A 1 84 ? -11.743 -6.139 9.356 1.00 97.44 84 GLY A N 1
ATOM 623 C CA . GLY A 1 84 ? -13.173 -5.816 9.434 1.00 97.44 84 GLY A CA 1
ATOM 624 C C . GLY A 1 84 ? -13.693 -5.214 8.135 1.00 97.44 84 GLY A C 1
ATOM 625 O O . GLY A 1 84 ? -12.911 -4.752 7.319 1.00 97.44 84 GLY A O 1
ATOM 626 N N . LYS A 1 85 ? -15.012 -5.262 7.925 1.00 96.50 85 LYS A N 1
ATOM 627 C CA . LYS A 1 85 ? -15.649 -4.928 6.628 1.00 96.50 85 LYS A CA 1
ATOM 628 C C . LYS A 1 85 ? -15.992 -3.442 6.459 1.00 96.50 85 LYS A C 1
ATOM 630 O O . LYS A 1 85 ? -16.677 -3.063 5.509 1.00 96.50 85 LYS A O 1
ATOM 635 N N . GLY A 1 86 ? -15.600 -2.627 7.428 1.00 97.75 86 GLY A N 1
ATOM 636 C CA . GLY A 1 86 ? -15.851 -1.198 7.482 1.00 97.75 86 GLY A CA 1
ATOM 637 C C . GLY A 1 86 ? -14.893 -0.390 6.612 1.00 97.75 86 GLY A C 1
ATOM 638 O O . GLY A 1 86 ? -14.146 -0.920 5.787 1.00 97.75 86 GLY A O 1
ATOM 639 N N . SER A 1 87 ? -14.922 0.927 6.809 1.00 96.75 87 SER A N 1
ATOM 640 C CA . SER A 1 87 ? -14.115 1.871 6.028 1.00 96.75 87 SER A CA 1
ATOM 641 C C . SER A 1 87 ? -13.378 2.888 6.892 1.00 96.75 87 SER A C 1
ATOM 643 O O . SER A 1 87 ? -13.844 3.282 7.964 1.00 96.75 87 SER A O 1
ATOM 645 N N . VAL A 1 88 ? -12.233 3.342 6.394 1.00 96.06 88 VAL A N 1
ATOM 646 C CA . VAL A 1 88 ? -11.479 4.467 6.952 1.00 96.06 88 VAL A CA 1
ATOM 647 C C . VAL A 1 88 ? -11.213 5.508 5.864 1.00 96.06 88 VAL A C 1
ATOM 649 O O . VAL A 1 88 ? -11.060 5.161 4.691 1.00 96.06 88 VAL A O 1
ATOM 652 N N . GLY A 1 89 ? -11.157 6.787 6.224 1.00 93.75 89 GLY A N 1
ATOM 653 C CA . GLY A 1 89 ? -10.877 7.841 5.249 1.00 93.75 89 GLY A CA 1
ATOM 654 C C . GLY A 1 89 ? -11.223 9.241 5.733 1.00 93.75 89 GLY A C 1
ATOM 655 O O . GLY A 1 89 ? -11.421 9.480 6.923 1.00 93.75 89 GLY A O 1
ATOM 656 N N . ALA A 1 90 ? -11.304 10.179 4.796 1.00 89.75 90 ALA A N 1
ATOM 657 C CA . ALA A 1 90 ? -11.667 11.565 5.057 1.00 89.75 90 ALA A CA 1
ATOM 658 C C . ALA A 1 90 ? -13.110 11.696 5.554 1.00 89.75 90 ALA A C 1
ATOM 660 O O . ALA A 1 90 ? -14.014 10.971 5.113 1.00 89.75 90 ALA A O 1
ATOM 661 N N . LYS A 1 91 ? -13.344 12.691 6.415 1.00 87.69 91 LYS A N 1
ATOM 662 C CA . LYS A 1 91 ? -14.695 13.093 6.820 1.00 87.69 91 LYS A CA 1
ATOM 663 C C . LYS A 1 91 ? -15.451 13.789 5.687 1.00 87.69 91 LYS A C 1
ATOM 665 O O . LYS A 1 91 ? -16.622 13.506 5.437 1.00 87.69 91 LYS A O 1
ATOM 670 N N . THR A 1 92 ? -14.770 14.699 5.010 1.00 83.75 92 THR A N 1
ATOM 671 C CA . THR A 1 92 ? -15.343 15.744 4.155 1.00 83.75 92 THR A CA 1
ATOM 672 C C . THR A 1 92 ? -14.693 15.726 2.779 1.00 83.75 92 THR A C 1
ATOM 674 O O . THR A 1 92 ? -13.540 15.326 2.613 1.00 83.75 92 THR A O 1
ATOM 677 N N . SER A 1 93 ? -15.469 16.142 1.780 1.00 85.38 93 SER A N 1
ATOM 678 C CA . SER A 1 93 ? -15.036 16.311 0.395 1.00 85.38 93 SER A CA 1
ATOM 679 C C . SER A 1 93 ? -15.462 17.679 -0.116 1.00 85.38 93 SER A C 1
ATOM 681 O O . SER A 1 93 ? -16.523 18.173 0.271 1.00 85.38 93 SER A O 1
ATOM 683 N N . TYR A 1 94 ? -14.688 18.256 -1.024 1.00 83.75 94 TYR A N 1
ATOM 684 C CA . TYR A 1 94 ? -15.016 19.503 -1.707 1.00 83.75 94 TYR A CA 1
ATOM 685 C C . TYR A 1 94 ? -14.653 19.409 -3.189 1.00 83.75 94 TYR A C 1
ATOM 687 O O . TYR A 1 94 ? -13.843 18.579 -3.595 1.00 83.75 94 TYR A O 1
ATOM 695 N N . THR A 1 95 ? -15.265 20.249 -4.017 1.00 85.94 95 THR A N 1
ATOM 696 C CA . THR A 1 95 ? -14.865 20.398 -5.419 1.00 85.94 95 THR A CA 1
ATOM 697 C C . THR A 1 95 ? -13.817 21.493 -5.500 1.00 85.94 95 THR A C 1
ATOM 699 O O . THR A 1 95 ? -14.068 22.619 -5.073 1.00 85.94 95 THR A O 1
ATOM 702 N N . ASP A 1 96 ? -12.637 21.164 -6.016 1.00 78.75 96 ASP A N 1
ATOM 703 C CA . ASP A 1 96 ? -11.587 22.146 -6.256 1.00 78.75 96 ASP A CA 1
ATOM 704 C C . ASP A 1 96 ? -12.081 23.166 -7.300 1.00 78.75 96 ASP A C 1
ATOM 706 O O . ASP A 1 96 ? -12.437 22.770 -8.411 1.00 78.75 96 ASP A O 1
ATOM 710 N N . PRO A 1 97 ? -12.130 24.470 -6.981 1.00 83.69 97 PRO A N 1
ATOM 711 C CA . PRO A 1 97 ? -12.667 25.474 -7.896 1.00 83.69 97 PRO A CA 1
ATOM 712 C C . PRO A 1 97 ? -11.770 25.735 -9.116 1.00 83.69 97 PRO A C 1
ATOM 714 O O . PRO A 1 97 ? -12.234 26.330 -10.086 1.00 83.69 97 PRO A O 1
ATOM 717 N N . VAL A 1 98 ? -10.498 25.324 -9.078 1.00 83.62 98 VAL A N 1
ATOM 718 C CA . VAL A 1 98 ? -9.533 25.476 -10.176 1.00 83.62 98 VAL A CA 1
ATOM 719 C C . VAL A 1 98 ? -9.572 24.262 -11.094 1.00 83.62 98 VAL A C 1
ATOM 721 O O . VAL A 1 98 ? -9.621 24.414 -12.312 1.00 83.62 98 VAL A O 1
ATOM 724 N N . THR A 1 99 ? -9.538 23.057 -10.522 1.00 80.38 99 THR A N 1
ATOM 725 C CA . THR A 1 99 ? -9.454 21.816 -11.313 1.00 80.38 99 THR A CA 1
ATOM 726 C C . THR A 1 99 ? -10.814 21.178 -11.589 1.00 80.38 99 THR A C 1
ATOM 728 O O . THR A 1 99 ? -10.929 20.355 -12.490 1.00 80.38 99 THR A O 1
ATOM 731 N N . GLY A 1 100 ? -11.858 21.535 -10.834 1.00 82.19 100 GLY A N 1
ATOM 732 C CA . GLY A 1 100 ? -13.171 20.885 -10.883 1.00 82.19 100 GLY A CA 1
ATOM 733 C C . GLY A 1 100 ? -13.180 19.468 -10.298 1.00 82.19 100 GLY A C 1
ATOM 734 O O . GLY A 1 100 ? -14.219 18.809 -10.304 1.00 82.19 100 GLY A O 1
ATOM 735 N N . HIS A 1 101 ? -12.042 18.980 -9.794 1.00 80.38 101 HIS A N 1
ATOM 736 C CA . HIS A 1 101 ? -11.910 17.625 -9.271 1.00 80.38 101 HIS A CA 1
ATOM 737 C C . HIS A 1 101 ? -12.463 17.526 -7.847 1.00 80.38 101 HIS A C 1
ATOM 739 O O . HIS A 1 101 ? -12.415 18.481 -7.068 1.00 80.38 101 HIS A O 1
ATOM 745 N N . THR A 1 102 ? -12.952 16.339 -7.480 1.00 81.44 102 THR A N 1
ATOM 746 C CA . THR A 1 102 ? -13.276 16.046 -6.077 1.00 81.44 102 THR A CA 1
ATOM 747 C C . THR A 1 102 ? -11.981 15.925 -5.277 1.00 81.44 102 THR A C 1
ATOM 749 O O . THR A 1 102 ? -11.081 15.169 -5.643 1.00 81.44 102 THR A O 1
ATOM 752 N N . ARG A 1 103 ? -11.908 16.666 -4.177 1.00 82.25 103 ARG A N 1
ATOM 753 C CA . ARG A 1 103 ? -10.836 16.653 -3.183 1.00 82.25 103 ARG A CA 1
ATOM 754 C C . ARG A 1 103 ? -11.400 16.267 -1.832 1.00 82.25 103 ARG A C 1
ATOM 756 O O . ARG A 1 103 ? -12.608 16.364 -1.600 1.00 82.25 103 ARG A O 1
ATOM 763 N N . TYR A 1 104 ? -10.523 15.839 -0.943 1.00 83.00 104 TYR A N 1
ATOM 764 C CA . TYR A 1 104 ? -10.884 15.465 0.417 1.00 83.00 104 TYR A CA 1
ATOM 765 C C . TYR A 1 104 ? -10.063 16.281 1.401 1.00 83.00 104 TYR A C 1
ATOM 767 O O . TYR A 1 104 ? -8.933 16.658 1.087 1.00 83.00 104 TYR A O 1
ATOM 775 N N . ASP A 1 105 ? -10.618 16.557 2.582 1.00 72.75 105 ASP A N 1
ATOM 776 C CA . ASP A 1 105 ? -9.851 17.235 3.629 1.00 72.75 105 ASP A CA 1
ATOM 777 C C . ASP A 1 105 ? -8.611 16.400 3.922 1.00 72.75 105 ASP A C 1
ATOM 779 O O . ASP A 1 105 ? -8.722 15.252 4.357 1.00 72.75 105 ASP A O 1
ATOM 783 N N . GLN A 1 106 ? -7.465 16.990 3.568 1.00 65.81 106 GLN A N 1
ATOM 784 C CA . GLN A 1 106 ? -6.185 16.346 3.285 1.00 65.81 106 GLN A CA 1
ATOM 785 C C . GLN A 1 106 ? -5.921 15.201 4.252 1.00 65.81 106 GLN A C 1
ATOM 787 O O . GLN A 1 106 ? -5.408 15.403 5.342 1.00 65.81 106 GLN A O 1
ATOM 792 N N . THR A 1 107 ? -6.275 13.976 3.883 1.00 74.25 107 THR A N 1
ATOM 793 C CA . THR A 1 107 ? -6.049 12.834 4.766 1.00 74.25 107 THR A CA 1
ATOM 794 C C . THR A 1 107 ? -4.585 12.466 4.844 1.00 74.25 107 THR A C 1
ATOM 796 O O . THR A 1 107 ? -4.216 11.678 5.706 1.00 74.25 107 THR A O 1
ATOM 799 N N . GLY A 1 108 ? -3.760 12.969 3.927 1.00 85.00 108 GLY A N 1
ATOM 800 C CA . GLY A 1 108 ? -2.394 12.514 3.769 1.00 85.00 108 GLY A CA 1
ATOM 801 C C . GLY A 1 108 ? -2.361 11.014 3.496 1.00 85.00 108 GLY A C 1
ATOM 802 O O . GLY A 1 108 ? -3.198 10.467 2.775 1.00 85.00 108 GLY A O 1
ATOM 803 N N . ILE A 1 109 ? -1.405 10.345 4.132 1.00 91.38 109 ILE A N 1
ATOM 804 C CA . ILE A 1 109 ? -1.292 8.888 4.107 1.00 91.38 109 ILE A CA 1
ATOM 805 C C . ILE A 1 109 ? -2.328 8.267 5.056 1.00 91.38 109 ILE A C 1
ATOM 807 O O . ILE A 1 109 ? -2.464 8.707 6.198 1.00 91.38 109 ILE A O 1
ATOM 811 N N . VAL A 1 110 ? -3.033 7.216 4.635 1.00 94.75 110 VAL A N 1
ATOM 812 C CA . VAL A 1 110 ? -3.996 6.532 5.517 1.00 94.75 110 VAL A CA 1
ATOM 813 C C . VAL A 1 110 ? -3.264 5.582 6.464 1.00 94.75 110 VAL A C 1
ATOM 815 O O . VAL A 1 110 ? -3.282 5.806 7.671 1.00 94.75 110 VAL A O 1
ATOM 818 N N . PHE A 1 111 ? -2.538 4.586 5.951 1.00 95.88 111 PHE A N 1
ATOM 819 C CA . PHE A 1 111 ? -1.694 3.708 6.772 1.00 95.88 111 PHE A CA 1
ATOM 820 C C . PHE A 1 111 ? -0.207 3.953 6.520 1.00 95.88 111 PHE A C 1
ATOM 822 O O . PHE A 1 111 ? 0.279 3.755 5.408 1.00 95.88 111 PHE A O 1
ATOM 829 N N . SER A 1 112 ? 0.533 4.323 7.566 1.00 93.69 112 SER A N 1
ATOM 830 C CA . SER A 1 112 ? 1.983 4.554 7.522 1.00 93.69 112 SER A CA 1
ATOM 831 C C . SER A 1 112 ? 2.719 3.820 8.644 1.00 93.69 112 SER A C 1
ATOM 833 O O . SER A 1 112 ? 3.495 4.414 9.400 1.00 93.69 112 SER A O 1
ATOM 835 N N . ASN A 1 113 ? 2.464 2.522 8.786 1.00 92.38 113 ASN A N 1
ATOM 836 C CA . ASN A 1 113 ? 3.128 1.713 9.800 1.00 92.38 113 ASN A CA 1
ATOM 837 C C . ASN A 1 113 ? 4.543 1.306 9.365 1.00 92.38 113 ASN A C 1
ATOM 839 O O . ASN A 1 113 ? 4.763 0.792 8.266 1.00 92.38 113 ASN A O 1
ATOM 843 N N . TYR A 1 114 ? 5.493 1.506 10.276 1.00 94.50 114 TYR A N 1
ATOM 844 C CA . TYR A 1 114 ? 6.816 0.904 10.235 1.00 94.50 114 TYR A CA 1
ATOM 845 C C . TYR A 1 114 ? 6.882 -0.256 11.217 1.00 94.50 114 TYR A C 1
ATOM 847 O O . TYR A 1 114 ? 6.822 -0.038 12.421 1.00 94.50 114 TYR A O 1
ATOM 855 N N . GLY A 1 115 ? 7.074 -1.470 10.734 1.00 96.62 115 GLY A N 1
ATOM 856 C CA . GLY A 1 115 ? 7.328 -2.625 11.581 1.00 96.62 115 GLY A CA 1
ATOM 857 C C . GLY A 1 115 ? 7.004 -3.917 10.866 1.00 96.62 115 GLY A C 1
ATOM 858 O O . GLY A 1 115 ? 6.560 -3.906 9.724 1.00 96.62 115 GLY A O 1
ATOM 859 N N . ASP A 1 116 ? 7.262 -5.019 11.543 1.00 98.44 116 ASP A N 1
ATOM 860 C CA . ASP A 1 116 ? 7.259 -6.344 10.950 1.00 98.44 116 ASP A CA 1
ATOM 861 C C . ASP A 1 116 ? 5.972 -7.097 11.302 1.00 98.44 116 ASP A C 1
ATOM 863 O O . ASP A 1 116 ? 5.383 -6.880 12.364 1.00 98.44 116 ASP A O 1
ATOM 867 N N . ARG A 1 117 ? 5.558 -8.028 10.437 1.00 98.62 117 ARG A N 1
ATOM 868 C CA . ARG A 1 117 ? 4.405 -8.924 10.648 1.00 98.62 117 ARG A CA 1
ATOM 869 C C . ARG A 1 117 ? 3.075 -8.192 10.860 1.00 98.62 117 ARG A C 1
ATOM 871 O O . ARG A 1 117 ? 2.176 -8.706 11.520 1.00 98.62 117 ARG A O 1
ATOM 878 N N . ASN A 1 118 ? 2.937 -6.995 10.293 1.00 98.62 118 ASN A N 1
ATOM 879 C CA . ASN A 1 118 ? 1.668 -6.276 10.301 1.00 98.62 118 ASN A CA 1
ATOM 880 C C . ASN A 1 118 ? 0.746 -6.798 9.193 1.00 98.62 118 ASN A C 1
ATOM 882 O O . ASN A 1 118 ? 1.182 -7.056 8.065 1.00 98.62 118 ASN A O 1
ATOM 886 N N . VAL A 1 119 ? -0.537 -6.938 9.521 1.00 98.69 119 VAL A N 1
ATOM 887 C CA . VAL A 1 119 ? -1.553 -7.537 8.656 1.00 98.69 119 VAL A CA 1
ATOM 888 C C . VAL A 1 119 ? -2.742 -6.594 8.486 1.00 98.69 119 VAL A C 1
ATOM 890 O O . VAL A 1 119 ? -3.315 -6.124 9.467 1.00 98.69 119 VAL A O 1
ATOM 893 N N . TRP A 1 120 ? -3.172 -6.393 7.241 1.00 98.69 120 TRP A N 1
ATOM 894 C CA . TRP A 1 120 ? -4.422 -5.722 6.880 1.00 98.69 120 TRP A CA 1
ATOM 895 C C . TRP A 1 120 ? -5.327 -6.701 6.138 1.00 98.69 120 TRP A C 1
ATOM 897 O O . TRP A 1 120 ? -4.907 -7.306 5.150 1.00 98.69 120 TRP A O 1
ATOM 907 N N . THR A 1 121 ? -6.556 -6.902 6.611 1.00 98.69 121 THR A N 1
ATOM 908 C CA . THR A 1 121 ? -7.472 -7.904 6.044 1.00 98.69 121 THR A CA 1
ATOM 909 C C . THR A 1 121 ? -8.907 -7.389 5.957 1.00 98.69 121 THR A C 1
ATOM 911 O O . THR A 1 121 ? -9.462 -6.969 6.959 1.00 98.69 121 THR A O 1
ATOM 914 N N . ASP A 1 122 ? -9.541 -7.478 4.788 1.00 98.00 122 ASP A N 1
ATOM 915 C CA . ASP A 1 122 ? -10.974 -7.174 4.580 1.00 98.00 122 ASP A CA 1
ATOM 916 C C . ASP A 1 122 ? -11.413 -5.703 4.808 1.00 98.00 122 ASP A C 1
ATOM 918 O O . ASP A 1 122 ? -12.581 -5.387 4.594 1.00 98.00 122 ASP A O 1
ATOM 922 N N . ILE A 1 123 ? -10.492 -4.799 5.174 1.00 96.81 123 ILE A N 1
ATOM 923 C CA . ILE A 1 123 ? -10.767 -3.377 5.453 1.00 96.81 123 ILE A CA 1
ATOM 924 C C . ILE A 1 123 ? -10.766 -2.499 4.195 1.00 96.81 123 ILE A C 1
ATOM 926 O O . ILE A 1 123 ? -9.938 -2.673 3.293 1.00 96.81 123 ILE A O 1
ATOM 930 N N . GLY A 1 124 ? -11.686 -1.530 4.152 1.00 97.62 124 GLY A N 1
ATOM 931 C CA . GLY A 1 124 ? -11.802 -0.540 3.084 1.00 97.62 124 GLY A CA 1
ATOM 932 C C . GLY A 1 124 ? -11.177 0.821 3.414 1.00 97.62 124 GLY A C 1
ATOM 933 O O . GLY A 1 124 ? -11.249 1.302 4.543 1.00 97.62 124 GLY A O 1
ATOM 934 N N . ILE A 1 125 ? -10.629 1.482 2.399 1.00 96.88 125 ILE A N 1
ATOM 935 C CA . ILE A 1 125 ? -10.288 2.907 2.385 1.00 96.88 125 ILE A CA 1
ATOM 936 C C . ILE A 1 125 ? -11.157 3.555 1.310 1.00 96.88 125 ILE A C 1
ATOM 938 O O . ILE A 1 125 ? -11.147 3.087 0.172 1.00 96.88 125 ILE A O 1
ATOM 942 N N . ASP A 1 126 ? -11.943 4.573 1.657 1.00 90.88 126 ASP A N 1
ATOM 943 C CA . ASP A 1 126 ? -12.995 5.066 0.753 1.00 90.88 126 ASP A CA 1
ATOM 944 C C . ASP A 1 126 ? -12.888 6.546 0.350 1.00 90.88 126 ASP A C 1
ATOM 946 O O . ASP A 1 126 ? -13.572 6.975 -0.579 1.00 90.88 126 ASP A O 1
ATOM 950 N N . LYS A 1 127 ? -12.065 7.330 1.057 1.00 88.88 127 LYS A N 1
ATOM 951 C CA . LYS A 1 127 ? -11.839 8.761 0.800 1.00 88.88 127 LYS A CA 1
ATOM 952 C C . LYS A 1 127 ? -10.440 9.163 1.248 1.00 88.88 127 LYS A C 1
ATOM 954 O O . LYS A 1 127 ? -10.166 9.113 2.448 1.00 88.88 127 LYS A O 1
ATOM 959 N N . TRP A 1 128 ? -9.572 9.583 0.328 1.00 90.38 128 TRP A N 1
ATOM 960 C CA . TRP A 1 128 ? -8.265 10.144 0.694 1.00 90.38 128 TRP A CA 1
ATOM 961 C C . TRP A 1 128 ? -7.718 11.139 -0.336 1.00 90.38 128 TRP A C 1
ATOM 963 O O . TRP A 1 128 ? -7.979 11.026 -1.533 1.00 90.38 128 TRP A O 1
ATOM 973 N N . ASP A 1 129 ? -6.950 12.111 0.150 1.00 87.81 129 ASP A N 1
ATOM 974 C CA . ASP A 1 129 ? -6.227 13.120 -0.633 1.00 87.81 129 ASP A CA 1
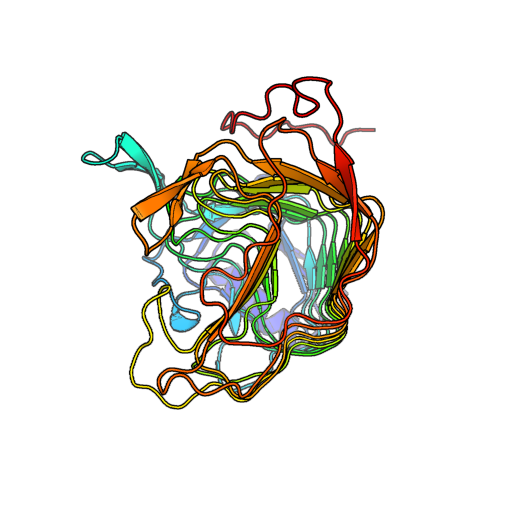ATOM 975 C C . ASP A 1 129 ? -4.928 13.513 0.096 1.00 87.81 129 ASP A C 1
ATOM 977 O O . ASP A 1 129 ? -4.855 13.487 1.328 1.00 87.81 129 ASP A O 1
ATOM 981 N N . GLY A 1 130 ? -3.902 13.896 -0.654 1.00 80.56 130 GLY A N 1
ATOM 982 C CA . GLY A 1 130 ? -2.596 14.327 -0.176 1.00 80.56 130 GLY A CA 1
ATOM 983 C C . GLY A 1 130 ? -1.604 13.208 0.156 1.00 80.56 130 GLY A C 1
ATOM 984 O O . GLY A 1 130 ? -0.669 13.470 0.900 1.00 80.56 130 GLY A O 1
ATOM 985 N N . GLY A 1 131 ? -1.748 11.971 -0.320 1.00 88.06 131 GLY A N 1
ATOM 986 C CA . GLY A 1 131 ? -0.777 10.915 0.010 1.00 88.06 131 GLY A CA 1
ATOM 987 C C . GLY A 1 131 ? -1.161 9.527 -0.487 1.00 88.06 131 GLY A C 1
ATOM 988 O O . GLY A 1 131 ? -1.837 9.384 -1.497 1.00 88.06 131 GLY A O 1
ATOM 989 N N . GLN A 1 132 ? -0.721 8.477 0.207 1.00 92.62 132 GLN A N 1
ATOM 990 C CA . GLN A 1 132 ? -1.014 7.095 -0.180 1.00 92.62 132 GLN A CA 1
ATOM 991 C C . GLN A 1 132 ? -2.087 6.446 0.698 1.00 92.62 132 GLN A C 1
ATOM 993 O O . GLN A 1 132 ? -2.154 6.690 1.903 1.00 92.62 132 GLN A O 1
ATOM 998 N N . ALA A 1 133 ? -2.867 5.529 0.129 1.00 95.50 133 ALA A N 1
ATOM 999 C CA . ALA A 1 133 ? -3.703 4.634 0.927 1.00 95.50 133 ALA A CA 1
ATOM 1000 C C . ALA A 1 133 ? -2.835 3.785 1.885 1.00 95.50 133 ALA A C 1
ATOM 1002 O O . ALA A 1 133 ? -3.124 3.678 3.078 1.00 95.50 133 ALA A O 1
ATOM 1003 N N . TRP A 1 134 ? -1.696 3.282 1.401 1.00 96.94 134 TRP A N 1
ATOM 1004 C CA . TRP A 1 134 ? -0.651 2.688 2.239 1.00 96.94 134 TRP A CA 1
ATOM 1005 C C . TRP A 1 134 ? 0.724 3.232 1.867 1.00 96.94 134 TRP A C 1
ATOM 1007 O O . TRP A 1 134 ? 1.077 3.269 0.693 1.00 96.94 134 TRP A O 1
ATOM 1017 N N . ALA A 1 135 ? 1.525 3.579 2.869 1.00 94.75 135 ALA A N 1
ATOM 1018 C CA . ALA A 1 135 ? 2.948 3.869 2.735 1.00 94.75 135 ALA A CA 1
ATOM 1019 C C . ALA A 1 135 ? 3.701 3.163 3.872 1.00 94.75 135 ALA A C 1
ATOM 1021 O O . ALA A 1 135 ? 3.961 3.725 4.935 1.00 94.75 135 ALA A O 1
ATOM 1022 N N . ILE A 1 136 ? 3.984 1.881 3.674 1.00 95.81 136 ILE A N 1
ATOM 1023 C CA . ILE A 1 136 ? 4.382 0.959 4.744 1.00 95.81 136 ILE A CA 1
ATOM 1024 C C . ILE A 1 136 ? 5.813 0.464 4.562 1.00 95.81 136 ILE A C 1
ATOM 1026 O O . ILE A 1 136 ? 6.334 0.413 3.446 1.00 95.81 136 ILE A O 1
ATOM 1030 N N . ARG A 1 137 ? 6.459 0.096 5.671 1.00 95.38 137 ARG A N 1
ATOM 1031 C CA . ARG A 1 137 ? 7.794 -0.519 5.665 1.00 95.38 137 ARG A CA 1
ATOM 1032 C C . ARG A 1 137 ? 7.964 -1.539 6.782 1.00 95.38 137 ARG A C 1
ATOM 1034 O O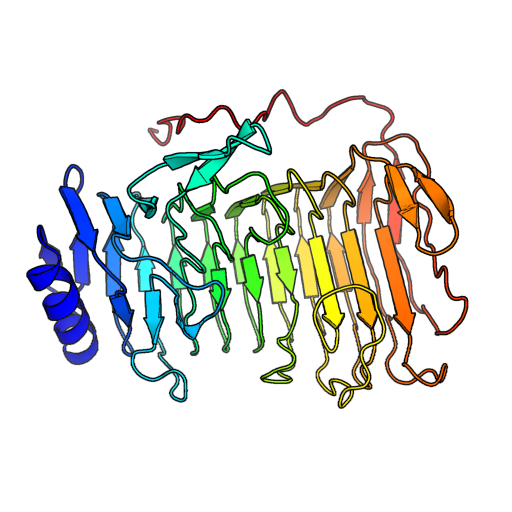 . ARG A 1 137 ? 7.431 -1.348 7.873 1.00 95.38 137 ARG A O 1
ATOM 1041 N N . GLY A 1 138 ? 8.786 -2.547 6.529 1.00 96.62 138 GLY A N 1
ATOM 1042 C CA . GLY A 1 138 ? 9.104 -3.631 7.456 1.00 96.62 138 GLY A CA 1
ATOM 1043 C C . GLY A 1 138 ? 8.961 -4.997 6.796 1.00 96.62 138 GLY A C 1
ATOM 1044 O O . GLY A 1 138 ? 8.630 -5.091 5.614 1.00 96.62 138 GLY A O 1
ATOM 1045 N N . ASP A 1 139 ? 9.233 -6.042 7.565 1.00 98.50 139 ASP A N 1
ATOM 1046 C CA . ASP A 1 139 ? 9.306 -7.406 7.049 1.00 98.50 139 ASP A CA 1
ATOM 1047 C C . ASP A 1 139 ? 8.004 -8.184 7.277 1.00 98.50 139 ASP A C 1
ATOM 1049 O O . ASP A 1 139 ? 7.259 -7.910 8.217 1.00 98.50 139 ASP A O 1
ATOM 1053 N N . ASP A 1 140 ? 7.732 -9.191 6.445 1.00 98.69 140 ASP A N 1
ATOM 1054 C CA . ASP A 1 140 ? 6.602 -10.126 6.615 1.00 98.69 140 ASP A CA 1
ATOM 1055 C C . ASP A 1 140 ? 5.223 -9.439 6.655 1.00 98.69 140 ASP A C 1
ATOM 1057 O O . ASP A 1 140 ? 4.296 -9.865 7.347 1.00 98.69 140 ASP A O 1
ATOM 1061 N N . LEU A 1 141 ? 5.090 -8.343 5.914 1.00 98.75 141 LEU A N 1
ATOM 1062 C CA . LEU A 1 141 ? 3.868 -7.553 5.823 1.00 98.75 141 LEU A CA 1
ATOM 1063 C C . LEU A 1 141 ? 2.831 -8.221 4.913 1.00 98.75 141 LEU A C 1
ATOM 1065 O O . LEU A 1 141 ? 3.161 -8.665 3.810 1.00 98.75 141 LEU A O 1
ATOM 1069 N N . VAL A 1 142 ? 1.560 -8.234 5.329 1.00 98.81 142 VAL A N 1
ATOM 1070 C CA . VAL A 1 142 ? 0.466 -8.829 4.543 1.00 98.81 142 VAL A CA 1
ATOM 1071 C C . VAL A 1 142 ? -0.712 -7.873 4.410 1.00 98.81 142 VAL A C 1
ATOM 1073 O O . VAL A 1 142 ? -1.313 -7.476 5.401 1.00 98.81 142 VAL A O 1
ATOM 1076 N N . ILE A 1 143 ? -1.122 -7.577 3.180 1.00 98.75 143 ILE A N 1
ATOM 1077 C CA . ILE A 1 143 ? -2.387 -6.904 2.872 1.00 98.75 143 ILE A CA 1
ATOM 1078 C C . ILE A 1 143 ? -3.236 -7.869 2.046 1.00 98.75 143 ILE A C 1
ATOM 1080 O O . ILE A 1 143 ? -2.776 -8.388 1.032 1.00 98.75 143 ILE A O 1
ATOM 1084 N N . ARG A 1 144 ? -4.469 -8.164 2.457 1.00 98.44 144 ARG A N 1
ATOM 1085 C CA . ARG A 1 144 ? -5.317 -9.107 1.717 1.00 98.44 144 ARG A CA 1
ATOM 1086 C C . ARG A 1 144 ? -6.790 -8.738 1.721 1.00 98.44 144 ARG A C 1
ATOM 1088 O O . ARG A 1 144 ? -7.334 -8.377 2.761 1.00 98.44 144 ARG A O 1
ATOM 1095 N N . ARG A 1 145 ? -7.444 -8.910 0.571 1.00 98.19 145 ARG A N 1
ATOM 1096 C CA . ARG A 1 145 ? -8.880 -8.645 0.376 1.00 98.19 145 ARG A CA 1
ATOM 1097 C C . ARG A 1 145 ? -9.301 -7.246 0.834 1.00 98.19 145 ARG A C 1
ATOM 1099 O O . ARG A 1 145 ? -10.414 -7.051 1.301 1.00 98.19 145 ARG A O 1
ATOM 1106 N N . THR A 1 146 ? -8.394 -6.279 0.742 1.00 98.00 146 THR A N 1
ATOM 1107 C CA . THR A 1 146 ? -8.679 -4.885 1.077 1.00 98.00 146 THR A CA 1
ATOM 1108 C C . THR A 1 146 ? -9.034 -4.111 -0.183 1.00 98.00 146 THR A C 1
ATOM 1110 O O . THR A 1 146 ? -8.599 -4.452 -1.288 1.00 98.00 146 THR A O 1
ATOM 1113 N N . SER A 1 147 ? -9.799 -3.039 -0.013 1.00 97.69 147 SER A N 1
ATOM 1114 C CA . SER A 1 147 ? -10.095 -2.104 -1.095 1.00 97.69 147 SER A CA 1
ATOM 1115 C C . SER A 1 147 ? -9.625 -0.706 -0.733 1.00 97.69 147 SER A C 1
ATOM 1117 O O . SER A 1 147 ? -9.845 -0.270 0.393 1.00 97.69 147 SER A O 1
ATOM 1119 N N . ALA A 1 148 ? -9.060 0.024 -1.684 1.00 96.38 148 ALA A N 1
ATOM 1120 C CA . ALA A 1 148 ? -8.897 1.467 -1.589 1.00 96.38 148 ALA A CA 1
ATOM 1121 C C . ALA A 1 148 ? -9.535 2.101 -2.820 1.00 96.38 148 ALA A C 1
ATOM 1123 O O . ALA A 1 148 ? -9.041 1.930 -3.928 1.00 96.38 148 ALA A O 1
ATOM 1124 N N . ARG A 1 149 ? -10.664 2.781 -2.640 1.00 90.75 149 ARG A N 1
ATOM 1125 C CA . ARG A 1 149 ? -11.420 3.448 -3.708 1.00 90.75 149 ARG A CA 1
ATOM 1126 C C . ARG A 1 149 ? -11.787 4.859 -3.263 1.00 90.75 149 ARG A C 1
ATOM 1128 O O . ARG A 1 149 ? -11.885 5.099 -2.074 1.00 90.75 149 ARG A O 1
ATOM 1135 N N . GLY A 1 150 ? -12.001 5.787 -4.191 1.00 83.06 150 GLY A N 1
ATOM 1136 C CA . GLY A 1 150 ? -12.390 7.157 -3.831 1.00 83.06 150 GLY A CA 1
ATOM 1137 C C . GLY A 1 150 ? -11.223 8.050 -3.403 1.00 83.06 150 GLY A C 1
ATOM 1138 O O . GLY A 1 150 ? -11.394 8.944 -2.580 1.00 83.06 150 GLY A O 1
ATOM 1139 N N . CYS A 1 151 ? -10.038 7.841 -3.976 1.00 87.50 151 CYS A N 1
ATOM 1140 C CA . CYS A 1 151 ? -8.975 8.840 -3.953 1.00 87.50 151 CYS A CA 1
ATOM 1141 C C . CYS A 1 151 ? -9.410 10.138 -4.645 1.00 87.50 151 CYS A C 1
ATOM 1143 O O . CYS A 1 151 ? -10.257 10.125 -5.542 1.00 87.50 151 CYS A O 1
ATOM 1145 N N . ALA A 1 152 ? -8.783 11.257 -4.297 1.00 83.56 152 ALA A N 1
ATOM 1146 C CA . ALA A 1 152 ? -8.841 12.446 -5.136 1.00 83.56 152 ALA A CA 1
ATOM 1147 C C . ALA A 1 152 ? -8.118 12.190 -6.471 1.00 83.56 152 ALA A C 1
ATOM 1149 O O . ALA A 1 152 ? -7.027 11.614 -6.504 1.00 83.56 152 ALA A O 1
ATOM 1150 N N . GLU A 1 153 ? -8.729 12.633 -7.570 1.00 80.81 153 GLU A N 1
ATOM 1151 C CA . GLU A 1 153 ? -8.248 12.425 -8.943 1.00 80.81 153 GLU A CA 1
ATOM 1152 C C . GLU A 1 153 ? -7.079 13.367 -9.267 1.00 80.81 153 GLU A C 1
ATOM 1154 O O . GLU A 1 153 ? -7.217 14.342 -10.006 1.00 80.81 153 GLU A O 1
ATOM 1159 N N . ALA A 1 154 ? -5.925 13.139 -8.649 1.00 78.19 154 ALA A N 1
ATOM 1160 C CA . ALA A 1 154 ? -4.735 13.947 -8.873 1.00 78.19 154 ALA A CA 1
ATOM 1161 C C . ALA A 1 154 ? -3.454 13.170 -8.567 1.00 78.19 154 ALA A C 1
ATOM 1163 O O . ALA A 1 154 ? -3.419 12.331 -7.661 1.00 78.19 154 ALA A O 1
ATOM 1164 N N . THR A 1 155 ? -2.384 13.526 -9.277 1.00 72.31 155 THR A N 1
ATOM 1165 C CA . THR A 1 155 ? -1.008 13.170 -8.910 1.00 72.31 155 THR A CA 1
ATOM 1166 C C . THR A 1 155 ? -0.728 13.513 -7.436 1.00 72.31 155 THR A C 1
ATOM 1168 O O . THR A 1 155 ? -1.197 14.529 -6.916 1.00 72.31 155 THR A O 1
ATOM 1171 N N . GLY A 1 156 ? 0.035 12.663 -6.748 1.00 82.19 156 GLY A N 1
ATOM 1172 C CA . GLY A 1 156 ? 0.282 12.719 -5.305 1.00 82.19 156 GLY A CA 1
ATOM 1173 C C . GLY A 1 156 ? -0.635 11.816 -4.472 1.00 82.19 156 GLY A C 1
ATOM 1174 O O . GLY A 1 156 ? -0.313 11.539 -3.317 1.00 82.19 156 GLY A O 1
ATOM 1175 N N . ASN A 1 157 ? -1.726 11.303 -5.055 1.00 88.19 157 ASN A N 1
ATOM 1176 C CA . ASN A 1 157 ? -2.700 10.436 -4.386 1.00 88.19 157 ASN A CA 1
ATOM 1177 C C . ASN A 1 157 ? -2.495 8.957 -4.712 1.00 88.19 157 ASN A C 1
ATOM 1179 O O . ASN A 1 157 ? -3.292 8.362 -5.435 1.00 88.19 157 ASN A O 1
ATOM 1183 N N . GLY A 1 158 ? -1.410 8.365 -4.215 1.00 92.12 158 GLY A N 1
ATOM 1184 C CA . GLY A 1 158 ? -1.029 6.983 -4.522 1.00 92.12 158 GLY A CA 1
ATOM 1185 C C . GLY A 1 158 ? -1.908 5.919 -3.863 1.00 92.12 158 GLY A C 1
ATOM 1186 O O . GLY A 1 158 ? -2.627 6.164 -2.891 1.00 92.12 158 GLY A O 1
ATOM 1187 N N . GLY A 1 159 ? -1.832 4.707 -4.399 1.00 95.81 159 GLY A N 1
ATOM 1188 C CA . GLY A 1 159 ? -2.452 3.520 -3.830 1.00 95.81 159 GLY A CA 1
ATOM 1189 C C . GLY A 1 159 ? -1.595 2.928 -2.715 1.00 95.81 159 GLY A C 1
ATOM 1190 O O . GLY A 1 159 ? -1.601 3.397 -1.577 1.00 95.81 159 GLY A O 1
ATOM 1191 N N . MET A 1 160 ? -0.865 1.866 -3.036 1.00 97.25 160 MET A N 1
ATOM 1192 C CA . MET A 1 160 ? -0.131 1.039 -2.087 1.00 97.25 160 MET A CA 1
ATOM 1193 C C . MET A 1 160 ? 1.375 1.135 -2.342 1.00 97.25 160 MET A C 1
ATOM 1195 O O . MET A 1 160 ? 1.891 0.544 -3.292 1.00 97.25 160 MET A O 1
ATOM 1199 N N . ARG A 1 161 ? 2.081 1.862 -1.471 1.00 95.62 161 ARG A N 1
ATOM 1200 C CA . ARG A 1 161 ? 3.534 2.021 -1.496 1.00 95.62 161 ARG A CA 1
ATOM 1201 C C . ARG A 1 161 ? 4.219 1.182 -0.431 1.00 95.62 161 ARG A C 1
ATOM 1203 O O . ARG A 1 161 ? 3.994 1.356 0.768 1.00 95.62 161 ARG A O 1
ATOM 1210 N N . LEU A 1 162 ? 5.104 0.307 -0.890 1.00 96.50 162 LEU A N 1
ATOM 1211 C CA . LEU A 1 162 ? 6.081 -0.380 -0.061 1.00 96.50 162 LEU A CA 1
ATOM 1212 C C . LEU A 1 162 ? 7.373 0.436 -0.092 1.00 96.50 162 LEU A C 1
ATOM 1214 O O . LEU A 1 162 ? 7.971 0.614 -1.148 1.00 96.50 162 LEU A O 1
ATOM 1218 N N . ILE A 1 163 ? 7.773 0.955 1.066 1.00 94.62 163 ILE A N 1
ATOM 1219 C CA . ILE A 1 163 ? 8.939 1.837 1.233 1.00 94.62 163 ILE A CA 1
ATOM 1220 C C . ILE A 1 163 ? 10.225 1.035 1.499 1.00 94.62 163 ILE A C 1
ATOM 1222 O O . ILE A 1 163 ? 11.323 1.551 1.320 1.00 94.62 163 ILE A O 1
ATOM 1226 N N . GLY A 1 164 ? 10.119 -0.201 1.984 1.00 94.88 164 GLY A N 1
ATOM 1227 C CA . GLY A 1 164 ? 11.279 -1.003 2.368 1.00 94.88 164 GLY A CA 1
ATOM 1228 C C . GLY A 1 164 ? 10.904 -2.244 3.166 1.00 94.88 164 GLY A C 1
ATOM 1229 O O . GLY A 1 164 ? 9.835 -2.276 3.782 1.00 94.88 164 GLY A O 1
ATOM 1230 N N . GLY A 1 165 ? 11.814 -3.215 3.202 1.00 96.88 165 GLY A N 1
ATOM 1231 C CA . GLY A 1 165 ? 11.662 -4.477 3.926 1.00 96.88 165 GLY A CA 1
ATOM 1232 C C . GLY A 1 165 ? 11.528 -5.689 3.006 1.00 96.88 165 GLY A C 1
ATOM 1233 O O . GLY A 1 165 ? 11.547 -5.573 1.779 1.00 96.88 165 GLY A O 1
ATOM 1234 N N . ALA A 1 166 ? 11.412 -6.862 3.614 1.00 98.25 166 ALA A N 1
ATOM 1235 C CA . ALA A 1 166 ? 11.399 -8.145 2.929 1.00 98.25 166 ALA A CA 1
ATOM 1236 C C . ALA A 1 166 ? 10.054 -8.874 3.062 1.00 98.25 166 ALA A C 1
ATOM 1238 O O . ALA A 1 166 ? 9.352 -8.751 4.067 1.00 98.25 166 ALA A O 1
ATOM 1239 N N . ARG A 1 167 ? 9.733 -9.730 2.087 1.00 98.62 167 ARG A N 1
ATOM 1240 C CA . ARG A 1 167 ? 8.617 -10.695 2.170 1.00 98.62 167 ARG A CA 1
ATOM 1241 C C . ARG A 1 167 ? 7.230 -10.041 2.267 1.00 98.62 167 ARG A C 1
ATOM 1243 O O . ARG A 1 167 ? 6.322 -10.585 2.894 1.00 98.62 167 ARG A O 1
ATOM 1250 N N . PHE A 1 168 ? 7.035 -8.894 1.615 1.00 98.75 168 PHE A N 1
ATOM 1251 C CA . PHE A 1 168 ? 5.719 -8.249 1.509 1.00 98.75 168 PHE A CA 1
ATOM 1252 C C . PHE A 1 168 ? 4.761 -9.072 0.638 1.00 98.75 168 PHE A C 1
ATOM 1254 O O . PHE A 1 168 ? 5.157 -9.609 -0.403 1.00 98.75 168 PHE A O 1
ATOM 1261 N N . ARG A 1 169 ? 3.485 -9.152 1.026 1.00 98.69 169 ARG A N 1
ATOM 1262 C CA . ARG A 1 169 ? 2.441 -9.842 0.261 1.00 98.69 169 ARG A CA 1
ATOM 1263 C C . ARG A 1 169 ? 1.147 -9.029 0.178 1.00 98.69 169 ARG A C 1
ATOM 1265 O O . ARG A 1 169 ? 0.517 -8.770 1.199 1.00 98.69 169 ARG A O 1
ATOM 1272 N N . ALA A 1 170 ? 0.699 -8.734 -1.037 1.00 98.69 170 ALA A N 1
ATOM 1273 C CA . ALA A 1 170 ? -0.635 -8.228 -1.341 1.00 98.69 170 ALA A CA 1
ATOM 1274 C C . ALA A 1 170 ? -1.466 -9.309 -2.055 1.00 98.69 170 ALA A C 1
ATOM 1276 O O . ALA A 1 170 ? -1.035 -9.826 -3.087 1.00 98.69 170 ALA A O 1
ATOM 1277 N N . TYR A 1 171 ? -2.651 -9.646 -1.538 1.00 98.44 171 TYR A N 1
ATOM 1278 C CA . TYR A 1 171 ? -3.527 -10.675 -2.114 1.00 98.44 171 TYR A CA 1
ATOM 1279 C C . TYR A 1 171 ? -4.941 -10.166 -2.360 1.00 98.44 171 TYR A C 1
ATOM 1281 O O . TYR A 1 171 ? -5.625 -9.783 -1.413 1.00 98.44 171 TYR A O 1
ATOM 1289 N N . SER A 1 172 ? -5.443 -10.298 -3.589 1.00 98.38 172 SER A N 1
ATOM 1290 C CA . SER A 1 172 ? -6.857 -10.018 -3.894 1.00 98.38 172 SER A CA 1
ATOM 1291 C C . SER A 1 172 ? -7.284 -8.608 -3.472 1.00 98.38 172 SER A C 1
ATOM 1293 O O . SER A 1 172 ? -8.375 -8.423 -2.938 1.00 98.38 172 SER A O 1
ATOM 1295 N N . CYS A 1 173 ? -6.388 -7.635 -3.636 1.00 98.62 173 CYS A N 1
ATOM 1296 C CA . CYS A 1 173 ? -6.647 -6.241 -3.295 1.00 98.62 173 CYS A CA 1
ATOM 1297 C C . CYS A 1 173 ? -7.235 -5.497 -4.496 1.00 98.62 173 CYS A C 1
ATOM 1299 O O . CYS A 1 173 ? -6.911 -5.821 -5.637 1.00 98.62 173 CYS A O 1
ATOM 1301 N N . ASP A 1 174 ? -8.041 -4.474 -4.228 1.00 97.81 174 ASP A N 1
ATOM 1302 C CA . ASP A 1 174 ? -8.694 -3.639 -5.240 1.00 97.81 174 ASP A CA 1
ATOM 1303 C C . ASP A 1 174 ? -8.396 -2.157 -4.981 1.00 97.81 174 ASP A C 1
ATOM 1305 O O . ASP A 1 174 ? -8.936 -1.563 -4.046 1.00 97.81 174 ASP A O 1
ATOM 1309 N N . VAL A 1 175 ? -7.477 -1.572 -5.752 1.00 97.56 175 VAL A N 1
ATOM 1310 C CA . VAL A 1 175 ? -6.893 -0.254 -5.452 1.00 97.56 175 VAL A CA 1
ATOM 1311 C C . VAL A 1 175 ? -7.076 0.710 -6.620 1.00 97.56 175 VAL A C 1
ATOM 1313 O O . VAL A 1 175 ? -6.593 0.472 -7.722 1.00 97.56 175 VAL A O 1
ATOM 1316 N N . TRP A 1 176 ? -7.740 1.831 -6.361 1.00 94.69 176 TRP A N 1
ATOM 1317 C CA . TRP A 1 176 ? -7.995 2.903 -7.317 1.00 94.69 176 TRP A CA 1
ATOM 1318 C C . TRP A 1 176 ? -7.435 4.211 -6.784 1.00 94.69 176 TRP A C 1
ATOM 1320 O O . TRP A 1 176 ? -7.895 4.689 -5.751 1.00 94.69 176 TRP A O 1
ATOM 1330 N N . SER A 1 177 ? -6.442 4.768 -7.468 1.00 92.94 177 SER A N 1
ATOM 1331 C CA . SER A 1 177 ? -5.646 5.900 -6.992 1.00 92.94 177 SER A CA 1
ATOM 1332 C C . SER A 1 177 ? -5.582 7.042 -8.008 1.00 92.94 177 SER A C 1
ATOM 1334 O O . SER A 1 177 ? -5.818 6.856 -9.201 1.00 92.94 177 SER A O 1
ATOM 1336 N N . GLY A 1 178 ? -5.261 8.242 -7.525 1.00 89.06 178 GLY A N 1
ATOM 1337 C CA . GLY A 1 178 ? -4.988 9.395 -8.377 1.00 89.06 178 GLY A CA 1
ATOM 1338 C C . GLY A 1 178 ? -3.597 9.297 -8.987 1.00 89.06 178 GLY A C 1
ATOM 1339 O O . GLY A 1 178 ? -3.409 9.611 -10.149 1.00 89.06 178 GLY A O 1
ATOM 1340 N N . ASP A 1 179 ? -2.647 8.762 -8.227 1.00 90.44 17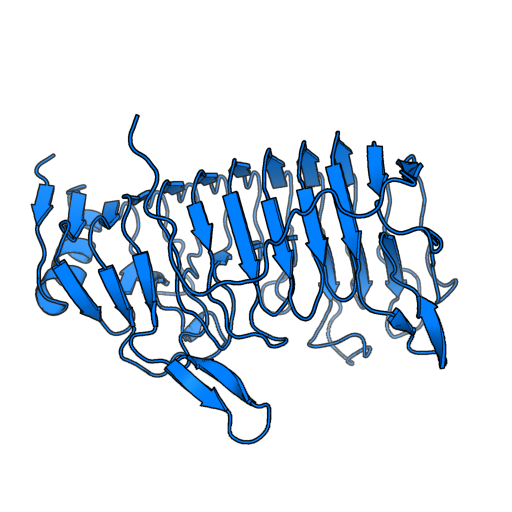9 ASP A N 1
ATOM 1341 C CA . ASP A 1 179 ? -1.266 8.507 -8.631 1.00 90.44 179 ASP A CA 1
ATOM 1342 C C . ASP A 1 179 ? -1.047 6.991 -8.800 1.00 90.44 179 ASP A C 1
ATOM 1344 O O . ASP A 1 179 ? -2.002 6.264 -9.101 1.00 90.44 179 ASP A O 1
ATOM 1348 N N . ASP A 1 180 ? 0.174 6.479 -8.643 1.00 93.00 180 ASP A N 1
ATOM 1349 C CA . ASP A 1 180 ? 0.439 5.079 -8.972 1.00 93.00 180 ASP A CA 1
ATOM 1350 C C . ASP A 1 180 ? -0.269 4.092 -8.038 1.00 93.00 180 ASP A C 1
ATOM 1352 O O . ASP A 1 180 ? -0.372 4.322 -6.829 1.00 93.00 180 ASP A O 1
ATOM 1356 N N . VAL A 1 181 ? -0.713 2.959 -8.582 1.00 95.94 181 VAL A N 1
ATOM 1357 C CA . VAL A 1 181 ? -1.540 1.998 -7.836 1.00 95.94 181 VAL A CA 1
ATOM 1358 C C . VAL A 1 181 ? -0.699 1.092 -6.937 1.00 95.94 181 VAL A C 1
ATOM 1360 O O . VAL A 1 181 ? -0.900 1.085 -5.722 1.00 95.94 181 VAL A O 1
ATOM 1363 N N . TYR A 1 182 ? 0.242 0.331 -7.503 1.00 97.62 182 TYR A N 1
ATOM 1364 C CA . TYR A 1 182 ? 1.099 -0.605 -6.765 1.00 97.62 182 TYR A CA 1
ATOM 1365 C C . TYR A 1 182 ? 2.568 -0.218 -6.905 1.00 97.62 182 TYR A C 1
ATOM 1367 O O . TYR A 1 182 ? 3.111 -0.259 -8.007 1.00 97.62 182 TYR A O 1
ATOM 1375 N N . GLN A 1 183 ? 3.201 0.142 -5.785 1.00 95.06 183 GLN A N 1
ATOM 1376 C CA . GLN A 1 183 ? 4.471 0.867 -5.770 1.00 95.06 183 GLN A CA 1
ATOM 1377 C C . GLN A 1 183 ? 5.528 0.247 -4.829 1.00 95.06 183 GLN A C 1
ATOM 1379 O O . GLN A 1 183 ? 5.677 0.698 -3.689 1.00 95.06 183 GLN A O 1
ATOM 1384 N N . PRO A 1 184 ? 6.320 -0.751 -5.257 1.00 95.88 184 PRO A N 1
ATOM 1385 C CA . PRO A 1 184 ? 7.619 -1.033 -4.642 1.00 95.88 184 PRO A CA 1
ATOM 1386 C C . PRO A 1 184 ? 8.612 0.105 -4.918 1.00 95.88 184 PRO A C 1
ATOM 1388 O O . PRO A 1 184 ? 9.369 0.081 -5.888 1.00 95.88 184 PRO A O 1
ATOM 1391 N N . VAL A 1 185 ? 8.565 1.145 -4.086 1.00 93.31 185 VAL A N 1
ATOM 1392 C CA . VAL A 1 185 ? 9.317 2.388 -4.295 1.00 93.31 185 VAL A CA 1
ATOM 1393 C C . VAL A 1 185 ? 9.921 2.835 -2.964 1.00 93.31 185 VAL A C 1
ATOM 1395 O O . VAL A 1 185 ? 9.206 3.432 -2.140 1.00 93.31 185 VAL A O 1
ATOM 1398 N N . PRO A 1 186 ? 11.228 2.598 -2.747 1.00 90.69 186 PRO A N 1
ATOM 1399 C CA . PRO A 1 186 ? 11.922 3.056 -1.559 1.00 90.69 186 PRO A CA 1
ATOM 1400 C C . PRO A 1 186 ? 11.786 4.561 -1.316 1.00 90.69 186 PRO A C 1
ATOM 1402 O O . PRO A 1 186 ? 11.497 5.348 -2.222 1.00 90.69 186 PRO A O 1
ATOM 1405 N N . SER A 1 187 ? 11.962 4.977 -0.062 1.00 83.25 187 SER A N 1
ATOM 1406 C CA . SER A 1 187 ? 12.009 6.400 0.289 1.00 83.25 187 SER A CA 1
ATOM 1407 C C . SER A 1 187 ? 13.457 6.894 0.297 1.00 83.25 187 SER A C 1
ATOM 1409 O O . SER A 1 187 ? 14.283 6.273 0.974 1.00 83.25 187 SER A O 1
ATOM 1411 N N . PRO A 1 188 ? 13.765 8.044 -0.335 1.00 75.56 188 PRO A N 1
ATOM 1412 C CA . PRO A 1 188 ? 15.091 8.669 -0.268 1.00 75.56 188 PRO A CA 1
ATOM 1413 C C . PRO A 1 188 ? 15.570 8.929 1.160 1.00 75.56 188 PRO A C 1
ATOM 1415 O O . PRO A 1 188 ? 16.759 8.888 1.439 1.00 75.56 188 PRO A O 1
ATOM 1418 N N . SER A 1 189 ? 14.638 9.185 2.081 1.00 76.12 189 SER A N 1
ATOM 1419 C CA . SER A 1 189 ? 14.958 9.482 3.480 1.00 76.12 189 SER A CA 1
ATOM 1420 C C . SER A 1 189 ? 15.383 8.267 4.302 1.00 76.12 189 SER A C 1
ATOM 1422 O O . SER A 1 189 ? 15.905 8.445 5.400 1.00 76.12 189 SER A O 1
ATOM 1424 N N . THR A 1 190 ? 15.123 7.049 3.821 1.00 76.50 190 THR A N 1
ATOM 1425 C CA . THR A 1 190 ? 15.442 5.815 4.553 1.00 76.50 190 THR A CA 1
ATOM 1426 C C . THR A 1 190 ? 16.390 4.895 3.804 1.00 76.50 190 THR A C 1
ATOM 1428 O O . THR A 1 190 ? 17.025 4.076 4.450 1.00 76.50 190 THR A O 1
ATOM 1431 N N . ASP A 1 191 ? 16.469 5.006 2.474 1.00 84.69 191 ASP A N 1
ATOM 1432 C CA . ASP A 1 191 ? 17.346 4.190 1.624 1.00 84.69 191 ASP A CA 1
ATOM 1433 C C . ASP A 1 191 ? 17.225 2.680 1.915 1.00 84.69 191 ASP A C 1
ATOM 1435 O O . ASP A 1 191 ? 18.201 1.948 2.059 1.00 84.69 191 ASP A O 1
ATOM 1439 N N . HIS A 1 192 ? 15.986 2.205 2.070 1.00 90.06 192 HIS A N 1
ATOM 1440 C CA . HIS A 1 192 ? 15.707 0.822 2.441 1.00 90.06 192 HIS A CA 1
ATOM 1441 C C . HIS A 1 192 ? 15.510 -0.056 1.210 1.00 90.06 192 HIS A C 1
ATOM 1443 O O . HIS A 1 192 ? 14.673 0.232 0.357 1.00 90.06 192 HIS A O 1
ATOM 1449 N N . THR A 1 193 ? 16.217 -1.181 1.174 1.00 95.12 193 THR A N 1
ATOM 1450 C CA . THR A 1 193 ? 16.020 -2.217 0.159 1.00 95.12 193 THR A CA 1
ATOM 1451 C C . THR A 1 193 ? 14.652 -2.887 0.317 1.00 95.12 193 THR A C 1
ATOM 1453 O O . THR A 1 193 ? 14.173 -3.106 1.435 1.00 95.12 193 THR A O 1
ATOM 1456 N N . ILE A 1 194 ? 14.033 -3.216 -0.815 1.00 98.06 194 ILE A N 1
ATOM 1457 C CA . ILE A 1 194 ? 12.825 -4.039 -0.907 1.00 98.06 194 ILE A CA 1
ATOM 1458 C C . ILE A 1 194 ? 13.215 -5.386 -1.509 1.00 98.06 194 ILE A C 1
ATOM 1460 O O . ILE A 1 194 ? 13.815 -5.409 -2.581 1.00 98.06 194 ILE A O 1
ATOM 1464 N N . THR A 1 195 ? 12.860 -6.497 -0.863 1.00 98.19 195 THR A N 1
ATOM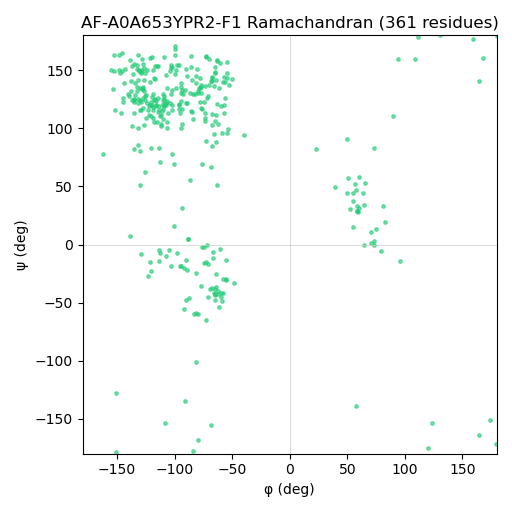 1465 C CA . THR A 1 195 ? 13.122 -7.842 -1.405 1.00 98.19 195 THR A CA 1
ATOM 1466 C C . THR A 1 195 ? 11.930 -8.781 -1.265 1.00 98.19 195 THR A C 1
ATOM 1468 O O . THR A 1 195 ? 11.174 -8.708 -0.292 1.00 98.19 195 THR A O 1
ATOM 1471 N N . ASP A 1 196 ? 11.765 -9.689 -2.228 1.00 98.44 196 ASP A N 1
ATOM 1472 C CA . ASP A 1 196 ? 10.718 -10.720 -2.227 1.00 98.44 196 ASP A CA 1
ATOM 1473 C C . ASP A 1 196 ? 9.332 -10.110 -1.962 1.00 98.44 196 ASP A C 1
ATOM 1475 O O . ASP A 1 196 ? 8.670 -10.440 -0.980 1.00 98.44 196 ASP A O 1
ATOM 1479 N N . ALA A 1 197 ? 8.900 -9.153 -2.785 1.00 98.56 197 ALA A N 1
ATOM 1480 C CA . ALA A 1 197 ? 7.571 -8.548 -2.680 1.00 98.56 197 ALA A CA 1
ATOM 1481 C C . ALA A 1 197 ? 6.617 -9.199 -3.687 1.00 98.56 197 ALA A C 1
ATOM 1483 O O . ALA A 1 197 ? 6.971 -9.384 -4.848 1.00 98.56 197 ALA A O 1
ATOM 1484 N N . LYS A 1 198 ? 5.391 -9.542 -3.273 1.00 98.69 198 LYS A N 1
ATOM 1485 C CA . LYS A 1 198 ? 4.425 -10.208 -4.164 1.00 98.69 198 LYS A CA 1
ATOM 1486 C C . LYS A 1 198 ? 3.065 -9.539 -4.165 1.00 98.69 198 LYS A C 1
ATOM 1488 O O . LYS A 1 198 ? 2.494 -9.300 -3.104 1.00 98.69 198 LYS A O 1
ATOM 1493 N N . PHE A 1 199 ? 2.518 -9.345 -5.356 1.00 98.69 199 PHE A N 1
ATOM 1494 C CA . PHE A 1 199 ? 1.159 -8.881 -5.610 1.00 98.69 199 PHE A CA 1
ATOM 1495 C C . PHE A 1 199 ? 0.432 -9.978 -6.383 1.00 98.69 199 PHE A C 1
ATOM 1497 O O . PHE A 1 199 ? 0.868 -10.374 -7.461 1.00 98.69 199 PHE A O 1
ATOM 1504 N N . ILE A 1 200 ? -0.637 -10.529 -5.812 1.00 98.69 200 ILE A N 1
ATOM 1505 C CA . ILE A 1 200 ? -1.279 -11.743 -6.321 1.00 98.69 200 ILE A CA 1
ATOM 1506 C C . ILE A 1 200 ? -2.789 -11.527 -6.413 1.00 98.69 200 ILE A C 1
ATOM 1508 O O . ILE A 1 200 ? -3.438 -11.237 -5.405 1.00 98.69 200 ILE A O 1
ATOM 1512 N N . ASN A 1 201 ? -3.369 -11.754 -7.593 1.00 98.25 201 ASN A N 1
ATOM 1513 C CA . ASN A 1 201 ? -4.801 -11.579 -7.866 1.00 98.25 201 ASN A CA 1
ATOM 1514 C C . ASN A 1 201 ? -5.298 -10.147 -7.593 1.00 98.25 201 ASN A C 1
ATOM 1516 O O . ASN A 1 201 ? -6.441 -9.963 -7.183 1.00 98.25 201 ASN A O 1
ATOM 1520 N N . CYS A 1 202 ? -4.432 -9.144 -7.730 1.00 98.44 202 CYS A N 1
ATOM 1521 C CA . CYS A 1 202 ? -4.762 -7.757 -7.419 1.00 98.44 202 CYS A CA 1
ATOM 1522 C C . CYS A 1 202 ? -5.352 -7.034 -8.636 1.00 98.44 202 CYS A C 1
ATOM 1524 O O . CYS A 1 202 ? -4.927 -7.259 -9.770 1.00 98.44 202 CYS A O 1
ATOM 1526 N N . VAL A 1 203 ? -6.299 -6.130 -8.396 1.00 97.25 203 VAL A N 1
ATOM 1527 C CA . VAL A 1 203 ? -6.920 -5.304 -9.434 1.00 97.25 203 VAL A CA 1
ATOM 1528 C C . VAL A 1 203 ? -6.841 -3.827 -9.090 1.00 97.25 203 VAL A C 1
ATOM 1530 O O . VAL A 1 203 ? -6.803 -3.456 -7.920 1.00 97.25 203 VAL A O 1
ATOM 1533 N N . GLY A 1 204 ? -6.820 -2.958 -10.095 1.00 95.06 204 GLY A N 1
ATOM 1534 C CA . GLY A 1 204 ? -6.801 -1.532 -9.801 1.00 95.06 204 GLY A CA 1
ATOM 1535 C C . GLY A 1 204 ? -6.771 -0.597 -10.993 1.00 95.06 204 GLY A C 1
ATOM 1536 O O . GLY A 1 204 ? -6.747 -1.023 -12.148 1.00 95.06 204 GLY A O 1
ATOM 1537 N N . GLY A 1 205 ? -6.768 0.696 -10.690 1.00 92.88 205 GLY A N 1
ATOM 1538 C CA . GLY A 1 205 ? -6.804 1.758 -11.686 1.00 92.88 205 GLY A CA 1
ATOM 1539 C C . GLY A 1 205 ? -6.175 3.054 -11.189 1.00 92.88 205 GLY A C 1
ATOM 1540 O O . GLY A 1 205 ? -6.477 3.496 -10.086 1.00 92.88 205 GLY A O 1
ATOM 1541 N N . SER A 1 206 ? -5.329 3.681 -12.000 1.00 91.19 206 SER A N 1
ATOM 1542 C CA . SER A 1 206 ? -4.857 5.044 -11.752 1.00 91.19 206 SER A CA 1
ATOM 1543 C C . SER A 1 206 ? -5.587 6.032 -12.655 1.00 91.19 206 SER A C 1
ATOM 1545 O O . SER A 1 206 ? -5.633 5.828 -13.872 1.00 91.19 206 SER A O 1
ATOM 1547 N N . THR A 1 207 ? -6.133 7.109 -12.090 1.00 87.38 207 THR A N 1
ATOM 1548 C CA . THR A 1 207 ? -6.791 8.165 -12.877 1.00 87.38 207 THR A CA 1
ATOM 1549 C C . THR A 1 207 ? -5.797 9.161 -13.472 1.00 87.38 207 THR A C 1
ATOM 1551 O O . THR A 1 207 ? -6.092 9.762 -14.504 1.00 87.38 207 THR A O 1
ATOM 1554 N N . ASP A 1 208 ? -4.602 9.319 -12.892 1.00 85.00 208 ASP A N 1
ATOM 1555 C CA . ASP A 1 208 ? -3.628 10.350 -13.295 1.00 85.00 208 ASP A CA 1
ATOM 1556 C C . ASP A 1 208 ? -2.159 9.868 -13.336 1.00 85.00 208 ASP A C 1
ATOM 1558 O O . ASP A 1 208 ? -1.274 10.679 -13.577 1.00 85.00 208 ASP A O 1
ATOM 1562 N N . ALA A 1 209 ? -1.876 8.568 -13.163 1.00 86.50 209 ALA A N 1
ATOM 1563 C CA . ALA A 1 209 ? -0.518 8.016 -13.245 1.00 86.50 209 ALA A CA 1
ATOM 1564 C C . ALA A 1 209 ? -0.462 6.543 -13.715 1.00 86.50 209 ALA A C 1
ATOM 1566 O O . ALA A 1 209 ? -0.945 6.215 -14.804 1.00 86.50 209 ALA A O 1
ATOM 1567 N N . ARG A 1 210 ? 0.214 5.656 -12.969 1.00 89.81 210 ARG A N 1
ATOM 1568 C CA . ARG A 1 210 ? 0.654 4.332 -13.447 1.00 89.81 210 ARG A CA 1
ATOM 1569 C C . ARG A 1 210 ? 0.004 3.179 -12.672 1.00 89.81 210 ARG A C 1
ATOM 1571 O O . ARG A 1 210 ? -0.367 3.335 -11.512 1.00 89.81 210 ARG A O 1
ATOM 1578 N N . PHE A 1 211 ? -0.134 1.996 -13.276 1.00 92.69 211 PHE A N 1
ATOM 1579 C CA . PHE A 1 211 ? -0.716 0.841 -12.571 1.00 92.69 211 PHE A CA 1
ATOM 1580 C C . PHE A 1 211 ? 0.315 0.092 -11.706 1.00 92.69 211 PHE A C 1
ATOM 1582 O O . PHE A 1 211 ? 0.166 0.017 -10.488 1.00 92.69 211 PHE A O 1
ATOM 1589 N N . MET A 1 212 ? 1.389 -0.430 -12.295 1.00 94.25 212 MET A N 1
ATOM 1590 C CA . MET A 1 212 ? 2.463 -1.122 -11.569 1.00 94.25 212 MET A CA 1
ATOM 1591 C C . MET A 1 212 ? 3.761 -0.331 -11.683 1.00 94.25 212 MET A C 1
ATOM 1593 O O . MET A 1 212 ? 4.202 -0.036 -12.792 1.00 94.25 212 MET A O 1
ATOM 1597 N N . VAL A 1 213 ? 4.390 0.004 -10.557 1.00 92.38 213 VAL A N 1
ATOM 1598 C CA . VAL A 1 213 ? 5.600 0.833 -10.544 1.00 92.38 213 VAL A CA 1
ATOM 1599 C C . VAL A 1 213 ? 6.652 0.261 -9.615 1.00 92.38 213 VAL A C 1
ATOM 1601 O O . VAL A 1 213 ? 6.411 0.122 -8.423 1.00 92.38 213 VAL A O 1
ATOM 1604 N N . VAL A 1 214 ? 7.849 0.030 -10.138 1.00 91.69 214 VAL A N 1
ATOM 1605 C CA . VAL A 1 214 ? 9.072 -0.080 -9.341 1.00 91.69 214 VAL A CA 1
ATOM 1606 C C . VAL A 1 214 ? 9.919 1.136 -9.618 1.00 91.69 214 VAL A C 1
ATOM 1608 O O . VAL A 1 214 ? 10.172 1.471 -10.772 1.00 91.69 214 VAL A O 1
ATOM 1611 N N . GLY A 1 215 ? 10.359 1.801 -8.562 1.00 87.06 215 GLY A N 1
ATOM 1612 C CA . GLY A 1 215 ? 11.068 3.062 -8.682 1.00 87.06 215 GLY A CA 1
ATOM 1613 C C . GLY A 1 215 ? 12.137 3.190 -7.616 1.00 87.06 215 GLY A C 1
ATOM 1614 O O . GLY A 1 215 ? 11.821 3.105 -6.436 1.00 87.06 215 GLY A O 1
ATOM 1615 N N . ILE A 1 216 ? 13.377 3.450 -8.010 1.00 85.19 216 ILE A N 1
ATOM 1616 C CA . ILE A 1 216 ? 14.414 3.980 -7.128 1.00 85.19 216 ILE A CA 1
ATOM 1617 C C . ILE A 1 216 ? 14.716 5.379 -7.641 1.00 85.19 216 ILE A C 1
ATOM 1619 O O . ILE A 1 216 ? 15.129 5.537 -8.785 1.00 85.19 216 ILE A O 1
ATOM 1623 N N . GLN A 1 217 ? 14.440 6.398 -6.834 1.00 76.44 217 GLN A N 1
ATOM 1624 C CA . GLN A 1 217 ? 14.560 7.782 -7.270 1.00 76.44 217 GLN A CA 1
ATOM 1625 C C 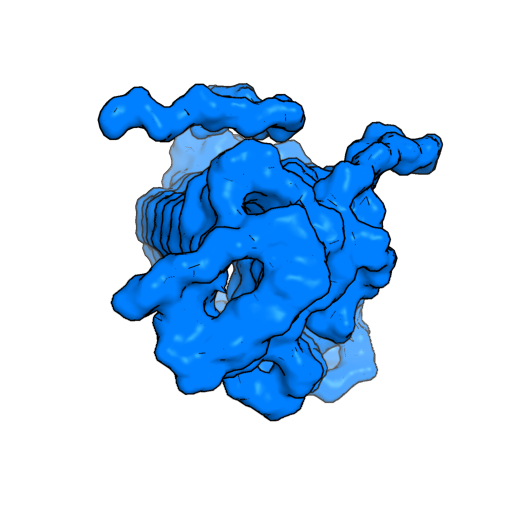. GLN A 1 217 ? 14.995 8.676 -6.120 1.00 76.44 217 GLN A C 1
ATOM 1627 O O . GLN A 1 217 ? 14.225 8.899 -5.187 1.00 76.44 217 GLN A O 1
ATOM 1632 N N . ALA A 1 218 ? 16.201 9.236 -6.211 1.00 56.88 218 ALA A N 1
ATOM 1633 C CA . ALA A 1 218 ? 16.656 10.267 -5.284 1.00 56.88 218 ALA A CA 1
ATOM 1634 C C . ALA A 1 218 ? 15.922 11.597 -5.566 1.00 56.88 218 ALA A C 1
ATOM 1636 O O . ALA A 1 218 ? 16.378 12.415 -6.360 1.00 56.88 218 ALA A O 1
ATOM 1637 N N . GLY A 1 219 ? 14.762 11.811 -4.933 1.00 58.75 219 GLY A N 1
ATOM 1638 C CA . GLY A 1 219 ? 14.014 13.079 -4.977 1.00 58.75 219 GLY A CA 1
ATOM 1639 C C . GLY A 1 219 ? 12.593 12.977 -5.545 1.00 58.75 219 GLY A C 1
ATOM 1640 O O . GLY A 1 219 ? 12.083 11.889 -5.797 1.00 58.75 219 GLY A O 1
ATOM 1641 N N . SER A 1 220 ? 11.924 14.124 -5.702 1.00 50.25 220 SER A N 1
ATOM 1642 C CA . SER A 1 220 ? 10.585 14.216 -6.298 1.00 50.25 220 SER A CA 1
ATOM 1643 C C . SER A 1 220 ? 10.675 14.549 -7.791 1.00 50.25 220 SER A C 1
ATOM 1645 O O . SER A 1 220 ? 11.049 15.667 -8.147 1.00 50.25 220 SER A O 1
ATOM 1647 N N . GLY A 1 221 ? 10.281 13.607 -8.648 1.00 49.59 221 GLY A N 1
ATOM 1648 C CA . GLY A 1 221 ? 10.152 13.812 -10.094 1.00 49.59 221 GLY A CA 1
ATOM 1649 C C . GLY A 1 221 ? 11.381 13.415 -10.915 1.00 49.59 221 GLY A C 1
ATOM 1650 O O . GLY A 1 221 ? 12.488 13.297 -10.402 1.00 49.59 221 GLY A O 1
ATOM 1651 N N . GLU A 1 222 ? 11.166 13.191 -12.216 1.00 44.56 222 GLU A N 1
ATOM 1652 C CA . GLU A 1 222 ? 12.140 12.677 -13.208 1.00 44.56 222 GLU A CA 1
ATOM 1653 C C . GLU A 1 222 ? 13.395 13.550 -13.406 1.00 44.56 222 GLU A C 1
ATOM 1655 O O . GLU A 1 222 ? 14.303 13.193 -14.154 1.00 44.56 222 GLU A O 1
ATOM 1660 N N . THR A 1 223 ? 13.467 14.704 -12.748 1.00 46.62 223 THR A N 1
ATOM 1661 C CA . THR A 1 223 ? 14.642 15.569 -12.761 1.00 46.62 223 THR A CA 1
ATOM 1662 C C . THR A 1 223 ? 15.716 15.025 -11.827 1.00 46.62 223 THR A C 1
ATOM 1664 O O . THR A 1 223 ? 15.478 14.889 -10.629 1.00 46.62 223 THR A O 1
ATOM 1667 N N . LEU A 1 224 ? 16.907 14.776 -12.378 1.00 51.41 224 LEU A N 1
ATOM 1668 C CA . LEU A 1 224 ? 18.133 14.453 -11.646 1.00 51.41 224 LEU A CA 1
ATOM 1669 C C . LEU A 1 224 ? 18.411 15.556 -10.610 1.00 51.41 224 LEU A C 1
ATOM 1671 O O . LEU A 1 224 ? 18.949 16.611 -10.940 1.00 51.41 224 LEU A O 1
ATOM 1675 N N . GLN A 1 225 ? 17.990 15.350 -9.365 1.00 52.69 225 GLN A N 1
ATOM 1676 C CA . GLN A 1 225 ? 18.309 16.264 -8.274 1.00 52.69 225 GLN A CA 1
ATOM 1677 C C . GLN A 1 225 ? 19.760 15.997 -7.837 1.00 52.69 225 GLN A C 1
ATOM 1679 O O . GLN A 1 225 ? 20.129 14.833 -7.667 1.00 52.69 225 GLN A O 1
ATOM 1684 N N . PRO A 1 226 ? 20.597 17.031 -7.632 1.00 47.66 226 PRO A N 1
ATOM 1685 C CA . PRO A 1 226 ? 21.899 16.866 -6.999 1.00 47.66 226 PRO A CA 1
ATOM 1686 C C . PRO A 1 226 ? 21.676 16.447 -5.539 1.00 47.66 226 PRO A C 1
ATOM 1688 O O . PRO A 1 226 ? 21.423 17.273 -4.666 1.00 47.66 226 PRO A O 1
ATOM 1691 N N . GLY A 1 227 ? 21.714 15.146 -5.282 1.00 58.88 227 GLY A N 1
ATOM 1692 C CA . GLY A 1 227 ? 21.565 14.553 -3.959 1.00 58.88 227 GLY A CA 1
ATOM 1693 C C . GLY A 1 227 ? 22.436 13.311 -3.836 1.00 58.88 227 GLY A C 1
ATOM 1694 O O . GLY A 1 227 ? 22.927 12.792 -4.839 1.00 58.88 227 GLY A O 1
ATOM 1695 N N . THR A 1 228 ? 22.654 12.843 -2.606 1.00 65.25 228 THR A N 1
ATOM 1696 C CA . THR A 1 228 ? 23.314 11.553 -2.373 1.00 65.25 228 THR A CA 1
ATOM 1697 C C . THR A 1 228 ? 22.520 10.467 -3.103 1.00 65.25 228 THR A C 1
ATOM 1699 O O . THR A 1 228 ? 21.325 10.328 -2.821 1.00 65.25 228 THR A O 1
ATOM 1702 N N . PRO A 1 229 ? 23.132 9.730 -4.050 1.00 74.31 229 PRO A N 1
ATOM 1703 C CA . PRO A 1 229 ? 22.444 8.655 -4.745 1.00 74.31 229 PRO A CA 1
ATOM 1704 C C . PRO A 1 229 ? 21.889 7.648 -3.744 1.00 74.31 229 PRO A C 1
ATOM 1706 O O . PRO A 1 229 ? 22.557 7.323 -2.760 1.00 74.31 229 PRO A O 1
ATOM 1709 N N . MET A 1 230 ? 20.683 7.145 -3.999 1.00 83.75 230 MET A N 1
ATOM 1710 C CA . MET A 1 230 ? 20.150 6.043 -3.196 1.00 83.75 230 MET A CA 1
ATOM 1711 C C . MET A 1 230 ? 21.029 4.807 -3.405 1.00 83.75 230 MET A C 1
ATOM 1713 O O . MET A 1 230 ? 21.474 4.554 -4.523 1.00 83.75 230 MET A O 1
ATOM 1717 N N . THR A 1 231 ? 21.282 4.020 -2.369 1.00 87.75 231 THR A N 1
ATOM 1718 C CA . THR A 1 231 ? 22.072 2.779 -2.460 1.00 87.75 231 THR A CA 1
ATOM 1719 C C . THR A 1 231 ? 21.208 1.525 -2.337 1.00 87.75 231 THR A C 1
ATOM 1721 O O . THR A 1 231 ? 21.672 0.414 -2.601 1.00 87.75 231 THR A O 1
ATOM 1724 N N . CYS A 1 232 ? 19.935 1.691 -1.975 1.00 90.25 232 CYS A N 1
ATOM 1725 C CA . CYS A 1 232 ? 18.976 0.605 -1.858 1.00 90.25 232 CYS A CA 1
ATOM 1726 C C . CYS A 1 232 ? 18.715 -0.099 -3.189 1.00 90.25 232 CYS A C 1
ATOM 1728 O O . CYS A 1 232 ? 18.855 0.488 -4.260 1.00 90.25 232 CYS A O 1
ATOM 1730 N N . SER A 1 233 ? 18.240 -1.337 -3.110 1.00 93.19 233 SER A N 1
ATOM 1731 C CA . SER A 1 233 ? 17.797 -2.103 -4.278 1.00 93.19 233 SER A CA 1
ATOM 1732 C C . SER A 1 233 ? 16.335 -2.529 -4.143 1.00 93.19 233 SER A C 1
ATOM 1734 O O . SER A 1 233 ? 15.773 -2.543 -3.045 1.00 93.19 233 SER A O 1
ATOM 1736 N N . VAL A 1 234 ? 15.706 -2.870 -5.263 1.00 95.19 234 VAL A N 1
ATOM 1737 C CA . VAL A 1 234 ? 14.388 -3.510 -5.298 1.00 95.19 234 VAL A CA 1
ATOM 1738 C C . VAL A 1 234 ? 14.522 -4.824 -6.047 1.00 95.19 234 VAL A C 1
ATOM 1740 O O . VAL A 1 234 ? 14.783 -4.837 -7.249 1.00 95.19 234 VAL A O 1
ATOM 1743 N N . GLU A 1 235 ? 14.378 -5.933 -5.334 1.00 95.88 235 GLU A N 1
ATOM 1744 C CA . GLU A 1 235 ? 14.738 -7.256 -5.841 1.00 95.88 235 GLU A CA 1
ATOM 1745 C C . GLU A 1 235 ? 13.614 -8.275 -5.633 1.00 95.88 235 GLU A C 1
ATOM 1747 O O . GLU A 1 235 ? 12.843 -8.191 -4.675 1.00 95.88 235 GLU A O 1
ATOM 1752 N N . ASP A 1 236 ? 13.533 -9.258 -6.529 1.00 97.06 236 ASP A N 1
ATOM 1753 C CA . ASP A 1 236 ? 12.635 -10.412 -6.415 1.00 97.06 236 ASP A CA 1
ATOM 1754 C C . ASP A 1 236 ? 11.150 -10.022 -6.289 1.00 97.06 236 ASP A C 1
ATOM 1756 O O . ASP A 1 236 ? 10.426 -10.520 -5.425 1.00 97.06 236 ASP A O 1
ATOM 1760 N N . VAL A 1 237 ? 10.672 -9.106 -7.137 1.00 97.81 237 VAL A N 1
ATOM 1761 C CA . VAL A 1 237 ? 9.269 -8.664 -7.101 1.00 97.81 237 VAL A CA 1
ATOM 1762 C C . VAL A 1 237 ? 8.422 -9.452 -8.093 1.00 97.81 237 VAL A C 1
ATOM 1764 O O . VAL A 1 237 ? 8.767 -9.563 -9.266 1.00 97.81 237 VAL A O 1
ATOM 1767 N N . GLU A 1 238 ? 7.283 -9.975 -7.639 1.00 97.56 238 GLU A N 1
ATOM 1768 C CA . GLU A 1 238 ? 6.346 -10.757 -8.450 1.00 97.56 238 GLU A CA 1
ATOM 1769 C C . GLU A 1 238 ? 4.960 -10.097 -8.504 1.00 97.56 238 GLU A C 1
ATOM 1771 O O . GLU A 1 238 ? 4.324 -9.872 -7.471 1.00 97.56 238 GLU A O 1
ATOM 1776 N N . TRP A 1 239 ? 4.440 -9.881 -9.712 1.00 97.88 239 TRP A N 1
ATOM 1777 C CA . TRP A 1 239 ? 3.015 -9.674 -9.969 1.00 97.88 239 TRP A CA 1
ATOM 1778 C C . TRP A 1 239 ? 2.449 -10.923 -10.627 1.00 97.88 239 TRP A C 1
ATOM 1780 O O . TRP A 1 239 ? 2.913 -11.346 -11.683 1.00 97.88 239 TRP A O 1
ATOM 1790 N N . ARG A 1 240 ? 1.420 -11.511 -10.023 1.00 97.62 240 ARG A N 1
ATOM 1791 C CA . ARG A 1 240 ? 0.774 -12.717 -10.537 1.00 97.62 240 ARG A CA 1
ATOM 1792 C C . ARG A 1 240 ? -0.729 -12.525 -10.620 1.00 97.62 240 ARG A C 1
ATOM 1794 O O . ARG A 1 240 ? -1.377 -12.293 -9.600 1.00 97.62 240 ARG A O 1
ATOM 1801 N N . ASN A 1 241 ? -1.276 -12.694 -11.819 1.00 96.38 241 ASN A N 1
ATOM 1802 C CA . ASN A 1 241 ? -2.694 -12.556 -12.123 1.00 96.38 241 ASN A CA 1
ATOM 1803 C C . ASN A 1 241 ? -3.231 -11.178 -11.692 1.00 96.38 241 ASN A C 1
ATOM 1805 O O . ASN A 1 241 ? -4.249 -11.070 -11.011 1.00 96.38 241 ASN A O 1
ATOM 1809 N N . CYS A 1 242 ? -2.469 -10.123 -11.996 1.00 96.81 242 CYS A N 1
ATOM 1810 C CA . CYS A 1 242 ? -2.820 -8.748 -11.654 1.00 96.81 242 CYS A CA 1
ATOM 1811 C C . CYS A 1 242 ? -3.372 -8.014 -12.881 1.00 96.81 242 CYS A C 1
ATOM 1813 O O . CYS A 1 242 ? -2.769 -8.060 -13.957 1.00 96.81 242 CYS A O 1
ATOM 1815 N N . HIS A 1 243 ? -4.494 -7.310 -12.713 1.00 94.06 243 HIS A N 1
ATOM 1816 C CA . HIS A 1 243 ? -5.235 -6.719 -13.832 1.00 94.06 243 HIS A CA 1
ATOM 1817 C C . HIS A 1 243 ? -5.657 -5.285 -13.548 1.00 94.06 243 HIS A C 1
ATOM 1819 O O . HIS A 1 243 ? -6.285 -5.012 -12.528 1.00 94.06 243 HIS A O 1
ATOM 1825 N N . GLY A 1 244 ? -5.364 -4.358 -14.453 1.00 91.44 244 GLY A N 1
ATOM 1826 C CA . GLY A 1 244 ? -5.717 -2.974 -14.177 1.00 91.44 244 GLY A CA 1
ATOM 1827 C C . GLY A 1 244 ? -5.344 -1.964 -15.236 1.00 91.44 244 GLY A C 1
ATOM 1828 O O . GLY A 1 244 ? -4.923 -2.293 -16.346 1.00 91.44 244 GLY A O 1
ATOM 1829 N N . HIS A 1 245 ? -5.533 -0.709 -14.856 1.00 87.88 245 HIS A N 1
ATOM 1830 C CA . HIS A 1 245 ? -5.414 0.438 -15.735 1.00 87.88 245 HIS A CA 1
ATOM 1831 C C . HIS A 1 245 ? -4.464 1.487 -15.155 1.00 87.88 245 HIS A C 1
ATOM 1833 O O . HIS A 1 245 ? -4.556 1.826 -13.980 1.00 87.88 245 HIS A O 1
ATOM 1839 N N . GLY A 1 246 ? -3.573 2.040 -15.971 1.00 86.81 246 GLY A N 1
ATOM 1840 C CA . GLY A 1 246 ? -2.867 3.274 -15.634 1.00 86.81 246 GLY A CA 1
ATOM 1841 C C . GLY A 1 246 ? -3.194 4.340 -16.662 1.00 86.81 246 GLY A C 1
ATOM 1842 O O . GLY A 1 246 ? -3.089 4.077 -17.859 1.00 86.81 246 GLY A O 1
ATOM 1843 N N . SER A 1 247 ? -3.602 5.534 -16.238 1.00 83.06 247 SER A N 1
ATOM 1844 C CA . SER A 1 247 ? -3.946 6.572 -17.206 1.00 83.06 247 SER A CA 1
ATOM 1845 C C . SER A 1 247 ? -2.736 6.989 -18.036 1.00 83.06 247 SER A C 1
ATOM 1847 O O . SER A 1 247 ? -2.889 7.171 -19.235 1.00 83.06 247 SER A O 1
ATOM 1849 N N . ILE A 1 248 ? -1.533 7.045 -17.458 1.00 77.19 248 ILE A N 1
ATOM 1850 C CA . ILE A 1 248 ? -0.289 7.356 -18.174 1.00 77.19 248 ILE A CA 1
ATOM 1851 C C . ILE A 1 248 ? 0.397 6.080 -18.674 1.00 77.19 248 ILE A C 1
ATOM 1853 O O . ILE A 1 248 ? 0.671 5.969 -19.868 1.00 77.19 248 ILE A O 1
ATOM 1857 N N . MET A 1 249 ? 0.689 5.124 -17.780 1.00 80.69 249 MET A N 1
ATOM 1858 C CA . MET A 1 249 ? 1.405 3.889 -18.138 1.00 80.69 249 MET A CA 1
ATOM 1859 C C . MET A 1 249 ? 0.896 2.659 -17.389 1.00 80.69 249 MET A C 1
ATOM 1861 O O . MET A 1 249 ? 0.446 2.749 -16.248 1.00 80.69 249 MET A O 1
ATOM 1865 N N . GLY A 1 250 ? 1.022 1.489 -18.013 1.00 84.38 250 GLY A N 1
ATOM 1866 C CA . GLY A 1 250 ? 0.692 0.207 -17.383 1.00 84.38 250 GLY A CA 1
ATOM 1867 C C . GLY A 1 250 ? 1.721 -0.196 -16.324 1.00 84.38 250 GLY A C 1
ATOM 1868 O O . GLY A 1 250 ? 1.415 -0.250 -15.137 1.00 84.38 250 GLY A O 1
ATOM 1869 N N . VAL A 1 251 ? 2.951 -0.452 -16.753 1.00 85.88 251 VAL A N 1
ATOM 1870 C CA . VAL A 1 251 ? 4.065 -0.953 -15.946 1.00 85.88 251 VAL A CA 1
ATOM 1871 C C . VAL A 1 251 ? 5.281 -0.052 -16.127 1.00 85.88 251 VAL A C 1
ATOM 1873 O O . VAL A 1 251 ? 5.656 0.297 -17.246 1.00 85.88 251 VAL A O 1
ATOM 1876 N N . VAL A 1 252 ? 5.923 0.313 -15.023 1.00 85.56 252 VAL A N 1
ATOM 1877 C CA . VAL A 1 252 ? 7.059 1.234 -15.010 1.00 85.56 252 VAL A CA 1
ATOM 1878 C C . VAL A 1 252 ? 8.138 0.721 -14.067 1.00 85.56 252 VAL A C 1
ATOM 1880 O O . VAL A 1 252 ? 7.874 0.503 -12.892 1.00 85.56 252 VAL A O 1
ATOM 1883 N N . LEU A 1 253 ? 9.358 0.559 -14.571 1.00 85.56 253 LEU A N 1
ATOM 1884 C CA . LEU A 1 253 ? 10.551 0.210 -13.804 1.00 85.56 253 LEU A CA 1
ATOM 1885 C C . LEU A 1 253 ? 11.583 1.330 -13.977 1.00 85.56 253 LEU A C 1
ATOM 1887 O O . LEU A 1 253 ? 12.112 1.552 -15.065 1.00 85.56 253 LEU A O 1
ATOM 1891 N N . GLN A 1 254 ? 11.852 2.086 -12.923 1.00 82.62 254 GLN A N 1
ATOM 1892 C CA . GLN A 1 254 ? 12.637 3.313 -13.010 1.00 82.62 254 GLN A CA 1
ATOM 1893 C C . GLN A 1 254 ? 13.749 3.328 -11.976 1.00 82.62 254 GLN A C 1
ATOM 1895 O O . GLN A 1 254 ? 13.484 3.379 -10.784 1.00 82.62 254 GLN A O 1
ATOM 1900 N N . ASN A 1 255 ? 14.996 3.331 -12.430 1.00 77.75 255 ASN A N 1
ATOM 1901 C CA . ASN A 1 255 ? 16.156 3.551 -11.585 1.00 77.75 255 ASN A CA 1
ATOM 1902 C C . ASN A 1 255 ? 16.794 4.905 -11.948 1.00 77.75 255 ASN A C 1
ATOM 1904 O O . ASN A 1 255 ? 17.431 5.064 -12.988 1.00 77.75 255 ASN A O 1
ATOM 1908 N N . PHE A 1 256 ? 16.565 5.914 -11.118 1.00 74.88 256 PHE A N 1
ATOM 1909 C CA . PHE A 1 256 ? 17.057 7.272 -11.298 1.00 74.88 256 PHE A CA 1
ATOM 1910 C C . PHE A 1 256 ? 17.920 7.678 -10.107 1.00 74.88 256 PHE A C 1
ATOM 1912 O O . PHE A 1 256 ? 17.446 7.788 -8.977 1.00 74.88 256 PHE A O 1
ATOM 1919 N N . SER A 1 257 ? 19.179 8.009 -10.376 1.00 71.62 257 SER A N 1
ATOM 1920 C CA . SER A 1 257 ? 20.106 8.542 -9.383 1.00 71.62 257 SER A CA 1
ATOM 1921 C C . SER A 1 257 ? 20.273 7.632 -8.165 1.00 71.62 257 SER A C 1
ATOM 1923 O O . SER A 1 257 ? 20.147 8.057 -7.014 1.00 71.62 257 SER A O 1
ATOM 1925 N N . SER A 1 258 ? 20.573 6.366 -8.435 1.00 76.62 258 SER A N 1
ATOM 1926 C CA . SER A 1 258 ? 20.900 5.360 -7.434 1.00 76.62 258 SER A CA 1
ATOM 1927 C C . SER A 1 258 ? 22.083 4.526 -7.898 1.00 76.62 258 SER A C 1
ATOM 1929 O O . SER A 1 258 ? 22.299 4.400 -9.094 1.00 76.62 258 SER A O 1
ATOM 1931 N N . THR A 1 259 ? 22.833 3.962 -6.955 1.00 80.56 259 THR A N 1
ATOM 1932 C CA . THR A 1 259 ? 23.864 2.944 -7.204 1.00 80.56 259 THR A CA 1
ATOM 1933 C C . THR A 1 259 ? 23.360 1.518 -6.957 1.00 80.56 259 THR A C 1
ATOM 1935 O O . THR A 1 259 ? 24.074 0.559 -7.255 1.00 80.56 259 THR A O 1
ATOM 1938 N N . GLY A 1 260 ? 22.147 1.364 -6.418 1.00 84.44 260 GLY A N 1
ATOM 1939 C CA . GLY A 1 260 ? 21.480 0.077 -6.255 1.00 84.44 260 GLY A CA 1
ATOM 1940 C C . GLY A 1 260 ? 20.741 -0.358 -7.521 1.00 84.44 260 GLY A C 1
ATOM 1941 O O . GLY A 1 260 ? 20.809 0.299 -8.560 1.00 84.44 260 GLY A O 1
ATOM 1942 N N . ARG A 1 261 ? 20.058 -1.504 -7.474 1.00 86.50 261 ARG A N 1
ATOM 1943 C CA . ARG A 1 261 ? 19.496 -2.159 -8.670 1.00 86.50 261 ARG A CA 1
ATOM 1944 C C . ARG A 1 261 ? 18.013 -2.484 -8.546 1.00 86.50 261 ARG A C 1
ATOM 1946 O O . ARG A 1 261 ? 17.503 -2.692 -7.449 1.00 86.50 261 ARG A O 1
ATOM 1953 N N . ILE A 1 262 ? 17.347 -2.581 -9.694 1.00 88.25 262 ILE A N 1
ATOM 1954 C CA . ILE A 1 262 ? 16.033 -3.218 -9.825 1.00 88.25 262 ILE A CA 1
ATOM 1955 C C . ILE A 1 262 ? 16.259 -4.569 -10.503 1.00 88.25 262 ILE A C 1
ATOM 1957 O O . ILE A 1 262 ? 16.657 -4.592 -11.665 1.00 88.25 262 ILE A O 1
ATOM 1961 N N . HIS A 1 263 ? 16.034 -5.675 -9.791 1.00 87.50 263 HIS A N 1
ATOM 1962 C CA . HIS A 1 263 ? 16.474 -7.002 -10.236 1.00 87.50 263 HIS A CA 1
ATOM 1963 C C . HIS A 1 263 ? 15.446 -8.124 -10.018 1.00 87.50 263 HIS A C 1
ATOM 1965 O O . HIS A 1 263 ? 14.830 -8.197 -8.958 1.00 87.50 263 HIS A O 1
ATOM 1971 N N . ASN A 1 264 ? 15.325 -9.058 -10.970 1.00 88.88 264 ASN A N 1
ATOM 1972 C CA . ASN A 1 264 ? 14.453 -10.246 -10.882 1.00 88.88 264 ASN A CA 1
ATOM 1973 C C . ASN A 1 264 ? 12.965 -9.878 -10.703 1.00 88.88 264 ASN A C 1
ATOM 1975 O O . ASN A 1 264 ? 12.311 -10.260 -9.730 1.00 88.88 264 ASN A O 1
ATOM 1979 N N . MET A 1 265 ? 12.435 -9.106 -11.654 1.00 92.38 265 MET A N 1
ATOM 1980 C CA . MET A 1 265 ? 11.016 -8.742 -11.724 1.00 92.38 265 MET A CA 1
ATOM 1981 C C . MET A 1 265 ? 10.245 -9.826 -12.481 1.00 92.38 265 MET A C 1
ATOM 1983 O O . MET A 1 265 ? 10.641 -10.210 -13.580 1.00 92.38 265 MET A O 1
ATOM 1987 N N . ARG A 1 266 ? 9.129 -10.309 -11.934 1.00 91.88 266 ARG A N 1
ATOM 1988 C CA . ARG A 1 266 ? 8.324 -11.379 -12.539 1.00 91.88 266 ARG A CA 1
ATOM 1989 C C . ARG A 1 266 ? 6.881 -10.949 -12.727 1.00 91.88 266 ARG A C 1
ATOM 1991 O O . ARG A 1 266 ? 6.233 -10.525 -11.775 1.00 91.88 266 ARG A O 1
ATOM 1998 N N . PHE A 1 267 ? 6.365 -11.124 -13.934 1.00 91.19 267 PHE A N 1
ATOM 1999 C CA . PHE A 1 267 ? 4.968 -10.877 -14.271 1.00 91.19 267 PHE A CA 1
ATOM 2000 C C . PHE A 1 267 ? 4.352 -12.178 -14.771 1.00 91.19 267 PHE A C 1
ATOM 2002 O O . PHE A 1 267 ? 4.843 -12.753 -15.730 1.00 91.19 267 PHE A O 1
ATOM 2009 N N . THR A 1 268 ? 3.312 -12.692 -14.126 1.00 92.81 268 THR A N 1
ATOM 2010 C CA . THR A 1 268 ? 2.686 -13.951 -14.553 1.00 92.81 268 THR A CA 1
ATOM 2011 C C . THR A 1 268 ? 1.192 -13.779 -14.729 1.00 92.81 268 THR A C 1
ATOM 2013 O O . THR A 1 268 ? 0.505 -13.473 -13.758 1.00 92.81 268 THR A O 1
ATOM 2016 N N . GLY A 1 269 ? 0.672 -13.963 -15.941 1.00 89.25 269 GLY A N 1
ATOM 2017 C CA . GLY A 1 269 ? -0.753 -13.816 -16.250 1.00 89.25 269 GLY A CA 1
ATOM 2018 C C . GLY A 1 269 ? -1.308 -12.419 -15.961 1.00 89.25 269 GLY A C 1
ATOM 2019 O O . GLY A 1 269 ? -2.458 -12.289 -15.550 1.00 89.25 269 GLY A O 1
ATOM 2020 N N . CYS A 1 270 ? -0.495 -11.369 -16.095 1.00 90.25 270 CYS A N 1
ATOM 2021 C CA . CYS A 1 270 ? -0.941 -9.999 -15.834 1.00 90.25 270 CYS A CA 1
ATOM 2022 C C . CYS A 1 270 ? -1.592 -9.382 -17.074 1.00 90.25 270 CYS A C 1
ATOM 2024 O O . CYS A 1 270 ? -1.243 -9.721 -18.206 1.00 90.25 270 CYS A O 1
ATOM 2026 N N . SER A 1 271 ? -2.508 -8.431 -16.878 1.00 86.88 271 SER A N 1
ATOM 2027 C CA . SER A 1 271 ? -3.020 -7.632 -17.992 1.00 86.88 271 SER A CA 1
ATOM 2028 C C . SER A 1 271 ? -3.157 -6.159 -17.654 1.00 86.88 271 SER A C 1
ATOM 2030 O O . SER A 1 271 ? -3.764 -5.811 -16.639 1.00 86.88 271 SER A O 1
ATOM 2032 N N . VAL A 1 272 ? -2.668 -5.292 -18.531 1.00 85.44 272 VAL A N 1
ATOM 2033 C CA . VAL A 1 272 ? -2.673 -3.848 -18.294 1.00 85.44 272 VAL A CA 1
ATOM 2034 C C . VAL A 1 272 ? -3.261 -3.093 -19.477 1.00 85.44 272 VAL A C 1
ATOM 2036 O O . VAL A 1 272 ? -3.145 -3.517 -20.624 1.00 85.44 272 VAL A O 1
ATOM 2039 N N . GLN A 1 273 ? -3.902 -1.967 -19.187 1.00 81.25 273 GLN A N 1
ATOM 2040 C CA . GLN A 1 273 ? -4.333 -1.002 -20.193 1.00 81.25 273 GLN A CA 1
ATOM 2041 C C . GLN A 1 273 ? -3.802 0.386 -19.839 1.00 81.25 273 GLN A C 1
ATOM 2043 O O . GLN A 1 273 ? -3.866 0.788 -18.675 1.00 81.25 273 GLN A O 1
ATOM 2048 N N . SER A 1 274 ? -3.380 1.153 -20.844 1.00 74.44 274 SER A N 1
ATOM 2049 C CA . SER A 1 274 ? -3.109 2.590 -20.727 1.00 74.44 274 SER A CA 1
ATOM 2050 C C . SER A 1 274 ? -4.014 3.425 -21.642 1.00 74.44 274 SER A C 1
ATOM 2052 O O . SER A 1 274 ? -4.491 2.934 -22.670 1.00 74.44 274 SER A O 1
ATOM 2054 N N . SER A 1 275 ? -4.332 4.665 -21.242 1.00 67.19 275 SER A N 1
ATOM 2055 C CA . SER A 1 275 ? -5.349 5.499 -21.916 1.00 67.19 275 SER A CA 1
ATOM 2056 C C . SER A 1 275 ? -4.840 6.856 -22.404 1.00 67.19 275 SER A C 1
ATOM 2058 O O . SER A 1 275 ? -5.371 7.370 -23.389 1.00 67.19 275 SER A O 1
ATOM 2060 N N . ARG A 1 276 ? -3.811 7.442 -21.780 1.00 60.47 276 ARG A N 1
ATOM 2061 C CA . ARG A 1 276 ? -3.212 8.725 -22.180 1.00 60.47 276 ARG A CA 1
ATOM 2062 C C . ARG A 1 276 ? -1.893 8.532 -22.923 1.00 60.47 276 ARG A C 1
ATOM 2064 O O . ARG A 1 276 ? -1.155 7.573 -22.728 1.00 60.47 276 ARG A O 1
ATOM 2071 N N . GLN A 1 277 ? -1.598 9.498 -23.788 1.00 51.50 277 GLN A N 1
ATOM 2072 C CA . GLN A 1 277 ? -0.301 9.645 -24.446 1.00 51.50 277 GLN A CA 1
ATOM 2073 C C . GLN A 1 277 ? 0.678 10.301 -23.469 1.00 51.50 277 GLN A C 1
ATOM 2075 O O . GLN A 1 277 ? 0.356 11.346 -22.903 1.00 51.50 277 GLN A O 1
ATOM 2080 N N . TYR A 1 278 ? 1.869 9.732 -23.302 1.00 43.94 278 TYR A N 1
ATOM 2081 C CA . TYR A 1 278 ? 2.935 10.345 -22.517 1.00 43.94 278 TYR A CA 1
ATOM 2082 C C . TYR A 1 278 ? 3.889 11.097 -23.457 1.00 43.94 278 TYR A C 1
ATOM 2084 O O . TYR A 1 278 ? 4.467 10.531 -24.385 1.00 43.94 278 TYR A O 1
ATOM 2092 N N . ALA A 1 279 ? 4.052 12.403 -23.259 1.00 40.91 279 ALA A N 1
ATOM 2093 C CA . ALA A 1 279 ? 5.101 13.150 -23.945 1.00 40.91 279 ALA A CA 1
ATOM 2094 C C . ALA A 1 279 ? 6.394 12.992 -23.142 1.00 40.91 279 ALA A C 1
ATOM 2096 O O . ALA A 1 279 ? 6.504 13.547 -22.054 1.00 40.91 279 ALA A O 1
ATOM 2097 N N . GLY A 1 280 ? 7.351 12.219 -23.659 1.00 43.25 280 GLY A N 1
ATOM 2098 C CA . GLY A 1 280 ? 8.644 12.056 -23.002 1.00 43.25 280 GLY A CA 1
ATOM 2099 C C . GLY A 1 280 ? 9.413 13.373 -22.914 1.00 43.25 280 GLY A C 1
ATOM 2100 O O . GLY A 1 280 ? 9.208 14.291 -23.712 1.00 43.25 280 GLY A O 1
ATOM 2101 N N . THR A 1 281 ? 10.360 13.438 -21.979 1.00 40.66 281 THR A N 1
ATOM 2102 C CA . THR A 1 281 ? 11.231 14.593 -21.679 1.00 40.66 281 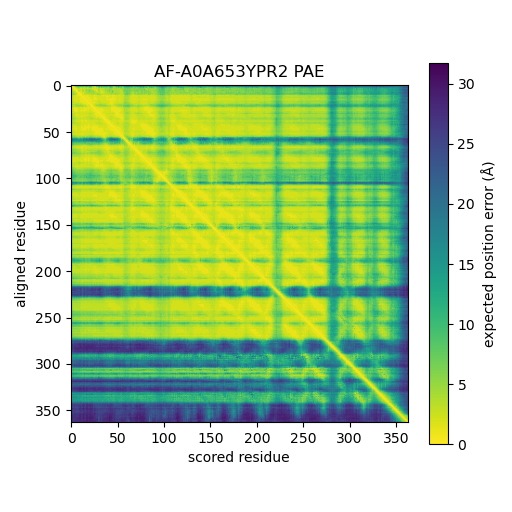THR A CA 1
ATOM 2103 C C . THR A 1 281 ? 12.036 15.123 -22.879 1.00 40.66 281 THR A C 1
ATOM 2105 O O . THR A 1 281 ? 12.527 16.245 -22.834 1.00 40.66 281 THR A O 1
ATOM 2108 N N . ASN A 1 282 ? 12.102 14.377 -23.989 1.00 36.53 282 ASN A N 1
ATOM 2109 C CA . ASN A 1 282 ? 12.763 14.774 -25.240 1.00 36.53 282 ASN A CA 1
ATOM 2110 C C . ASN A 1 282 ? 11.802 15.291 -26.334 1.00 36.53 282 ASN A C 1
ATOM 2112 O O . ASN A 1 282 ? 12.168 15.325 -27.508 1.00 36.53 282 ASN A O 1
ATOM 2116 N N . GLY A 1 283 ? 10.554 15.641 -26.004 1.00 31.41 283 GLY A N 1
ATOM 2117 C CA . GLY A 1 283 ? 9.575 16.144 -26.983 1.00 31.41 283 GLY A CA 1
ATOM 2118 C C . GLY A 1 283 ? 9.018 15.076 -27.936 1.00 31.41 283 GLY A C 1
ATOM 2119 O O . GLY A 1 283 ? 8.143 15.372 -28.752 1.00 31.41 283 GLY A O 1
ATOM 2120 N N . ALA A 1 284 ? 9.461 13.823 -27.808 1.00 32.62 284 ALA A N 1
ATOM 2121 C CA . ALA A 1 284 ? 8.835 12.682 -28.456 1.00 32.62 284 ALA A CA 1
ATOM 2122 C C . ALA A 1 284 ? 7.516 12.363 -27.737 1.00 32.62 284 ALA A C 1
ATOM 2124 O O . ALA A 1 284 ? 7.504 11.892 -26.598 1.00 32.62 284 ALA A O 1
ATOM 2125 N N . ARG A 1 285 ? 6.388 12.635 -28.401 1.00 31.94 285 ARG A N 1
ATOM 2126 C CA . ARG A 1 285 ? 5.090 12.099 -27.981 1.00 31.94 285 ARG A CA 1
ATOM 2127 C C . ARG A 1 285 ? 5.120 10.596 -28.189 1.00 31.94 285 ARG A C 1
ATOM 2129 O O . ARG A 1 285 ? 5.156 10.146 -29.332 1.00 31.94 285 ARG A O 1
ATOM 2136 N N . VAL A 1 286 ? 5.093 9.836 -27.103 1.00 38.12 286 VAL A N 1
ATOM 2137 C CA . VAL A 1 286 ? 4.947 8.389 -27.174 1.00 38.12 286 VAL A CA 1
ATOM 2138 C C . VAL A 1 286 ? 3.581 8.030 -26.614 1.00 38.12 286 VAL A C 1
ATOM 2140 O O . VAL A 1 286 ? 3.244 8.264 -25.456 1.00 38.12 286 VAL A O 1
ATOM 2143 N N . LEU A 1 287 ? 2.753 7.504 -27.501 1.00 34.12 287 LEU A N 1
ATOM 2144 C CA . LEU A 1 287 ? 1.405 7.055 -27.196 1.00 34.12 287 LEU A CA 1
ATOM 2145 C C . LEU A 1 287 ? 1.472 5.922 -26.160 1.00 34.12 287 LEU A C 1
ATOM 2147 O O . LEU A 1 287 ? 2.325 5.055 -26.302 1.00 34.12 287 LEU A O 1
ATOM 2151 N N . GLY A 1 288 ? 0.613 5.989 -25.131 1.00 41.91 288 GLY A N 1
ATOM 2152 C CA . GLY A 1 288 ? 0.339 4.953 -24.124 1.00 41.91 288 GLY A CA 1
ATOM 2153 C C . GLY A 1 288 ? 1.437 3.917 -23.914 1.00 41.91 288 GLY A C 1
ATOM 2154 O O . GLY A 1 288 ? 1.349 2.816 -24.443 1.00 41.91 288 GLY A O 1
ATOM 2155 N N . GLN A 1 289 ? 2.455 4.242 -23.117 1.00 53.38 289 GLN A N 1
ATOM 2156 C CA . GLN A 1 289 ? 3.501 3.270 -22.816 1.00 53.38 289 GLN A CA 1
ATOM 2157 C C . GLN A 1 289 ? 2.988 2.281 -21.791 1.00 53.38 289 GLN A C 1
ATOM 2159 O O . GLN A 1 289 ? 2.653 2.637 -20.666 1.00 53.38 289 GLN A O 1
ATOM 2164 N N . GLU A 1 290 ? 2.922 1.018 -22.165 1.00 54.06 290 GLU A N 1
ATOM 2165 C CA . GLU A 1 290 ? 2.478 0.013 -21.222 1.00 54.06 290 GLU A CA 1
ATOM 2166 C C . GLU A 1 290 ? 3.655 -0.619 -20.460 1.00 54.06 290 GLU A C 1
ATOM 2168 O O . GLU A 1 290 ? 3.446 -1.090 -19.348 1.00 54.06 290 GLU A O 1
ATOM 2173 N N . PHE A 1 291 ? 4.890 -0.532 -20.972 1.00 56.38 291 PHE A N 1
ATOM 2174 C CA . PHE A 1 291 ? 6.113 -0.929 -20.265 1.00 56.38 291 PHE A CA 1
ATOM 2175 C C . PHE A 1 291 ? 7.221 0.116 -20.444 1.00 56.38 291 PHE A C 1
ATOM 2177 O O . PHE A 1 291 ? 7.597 0.420 -21.575 1.00 56.38 291 PHE A O 1
ATOM 2184 N N . TYR A 1 292 ? 7.774 0.637 -19.349 1.00 58.16 292 TYR A N 1
ATOM 2185 C CA . TYR A 1 292 ? 8.872 1.611 -19.370 1.00 58.16 292 TYR A CA 1
ATOM 2186 C C . TYR A 1 292 ? 10.033 1.173 -18.476 1.00 58.16 292 TYR A C 1
ATOM 2188 O O . TYR A 1 292 ? 9.807 0.815 -17.322 1.00 58.16 292 TYR A O 1
ATOM 2196 N N . THR A 1 293 ? 11.270 1.256 -18.978 1.00 55.09 293 THR A N 1
ATOM 2197 C CA . THR A 1 293 ? 12.489 0.931 -18.218 1.00 55.09 293 THR A CA 1
ATOM 2198 C C . THR A 1 293 ? 13.553 2.008 -18.369 1.00 55.09 293 THR A C 1
ATOM 2200 O O . THR A 1 293 ? 13.894 2.379 -19.489 1.00 55.09 293 THR A O 1
ATOM 2203 N N . THR A 1 294 ? 14.159 2.456 -17.274 1.00 62.62 294 THR A N 1
ATOM 2204 C CA . THR A 1 294 ? 15.294 3.393 -17.333 1.00 62.62 294 THR A CA 1
ATOM 2205 C C . THR A 1 294 ? 16.274 3.167 -16.189 1.00 62.62 294 THR A C 1
ATOM 2207 O O . THR A 1 294 ? 15.867 2.805 -15.087 1.00 62.62 294 THR A O 1
ATOM 2210 N N . ALA A 1 295 ? 17.553 3.418 -16.459 1.00 55.84 295 ALA A N 1
ATOM 2211 C CA . ALA A 1 295 ? 18.634 3.485 -15.483 1.00 55.84 295 ALA A CA 1
ATOM 2212 C C . ALA A 1 295 ? 19.473 4.726 -15.817 1.00 55.84 295 ALA A C 1
ATOM 2214 O O . ALA A 1 295 ? 20.048 4.762 -16.898 1.00 55.84 295 ALA A O 1
ATOM 2215 N N . LEU A 1 296 ? 19.497 5.759 -14.968 1.00 57.06 296 LEU A N 1
ATOM 2216 C CA . LEU A 1 296 ? 20.279 6.985 -15.207 1.00 57.06 296 LEU A CA 1
ATOM 2217 C C . LEU A 1 296 ? 20.918 7.500 -13.913 1.00 57.06 296 LEU A C 1
ATOM 2219 O O . LEU A 1 296 ? 20.205 7.734 -12.939 1.00 57.06 296 LEU A O 1
ATOM 2223 N N . HIS A 1 297 ? 22.226 7.773 -13.921 1.00 53.47 297 HIS A N 1
ATOM 2224 C CA . HIS A 1 297 ? 22.920 8.494 -12.844 1.00 53.47 297 HIS A CA 1
ATOM 2225 C C . HIS A 1 297 ? 23.112 9.993 -13.201 1.00 53.47 297 HIS A C 1
ATOM 2227 O O . HIS A 1 297 ? 23.249 10.310 -14.389 1.00 53.47 297 HIS A O 1
ATOM 2233 N N . PRO A 1 298 ? 23.147 10.934 -12.226 1.00 53.28 298 PRO A N 1
ATOM 2234 C CA . PRO A 1 298 ? 23.288 12.376 -12.479 1.00 53.28 298 PRO A CA 1
ATOM 2235 C C . PRO A 1 298 ? 24.533 12.802 -13.257 1.00 53.28 298 PRO A C 1
ATOM 2237 O O . PRO A 1 298 ? 24.494 13.795 -13.978 1.00 53.28 298 PRO A O 1
ATOM 2240 N N . ASP A 1 299 ? 25.634 12.063 -13.131 1.00 56.91 299 ASP A N 1
ATOM 2241 C CA . ASP A 1 299 ? 26.893 12.318 -13.847 1.00 56.91 299 ASP A CA 1
ATOM 2242 C C . ASP A 1 299 ? 26.956 11.627 -15.224 1.00 56.91 299 ASP A C 1
ATOM 2244 O O . ASP A 1 299 ? 27.982 11.665 -15.902 1.00 56.91 299 ASP A O 1
ATOM 2248 N N . GLY A 1 300 ? 25.862 10.986 -15.651 1.00 52.25 300 GLY A N 1
ATOM 2249 C CA . GLY A 1 300 ? 25.798 10.209 -16.885 1.00 52.25 300 GLY A CA 1
ATOM 2250 C C . GLY A 1 300 ? 26.529 8.865 -16.827 1.00 52.25 300 GLY A C 1
ATOM 2251 O O . GLY A 1 300 ? 26.562 8.172 -17.847 1.00 52.25 300 GLY A O 1
ATOM 2252 N N . SER A 1 301 ? 27.098 8.487 -15.677 1.00 55.12 301 SER A N 1
ATOM 2253 C CA . SER A 1 301 ? 27.627 7.144 -15.459 1.00 55.12 301 SER A CA 1
ATOM 2254 C C . SER A 1 301 ? 26.492 6.132 -15.291 1.00 55.12 301 SER A C 1
ATOM 2256 O O . SER A 1 301 ? 25.337 6.467 -15.032 1.00 55.12 301 SER A O 1
ATOM 2258 N N . VAL A 1 302 ? 26.823 4.861 -15.477 1.00 50.97 302 VAL A N 1
ATOM 2259 C CA . VAL A 1 302 ? 25.914 3.755 -15.202 1.00 50.97 302 VAL A CA 1
ATOM 2260 C C . VAL A 1 302 ? 26.415 3.085 -13.936 1.00 50.97 302 VAL A C 1
ATOM 2262 O O . VAL A 1 302 ? 27.405 2.358 -13.963 1.00 50.97 302 VAL A O 1
ATOM 2265 N N . THR A 1 303 ? 25.725 3.307 -12.830 1.00 52.53 303 THR A N 1
ATOM 2266 C CA . THR A 1 303 ? 25.880 2.513 -11.613 1.00 52.53 303 THR A CA 1
ATOM 2267 C C . THR A 1 303 ? 24.465 2.158 -11.172 1.00 52.53 303 THR A C 1
ATOM 2269 O O . THR A 1 303 ? 23.637 3.047 -11.080 1.00 52.53 303 THR A O 1
ATOM 2272 N N . GLY A 1 304 ? 24.139 0.869 -11.045 1.00 57.06 304 GLY A N 1
ATOM 2273 C CA . GLY A 1 304 ? 22.759 0.417 -10.811 1.00 57.06 304 GLY A CA 1
ATOM 2274 C C . GLY A 1 304 ? 21.953 0.149 -12.091 1.00 57.06 304 GLY A C 1
ATOM 2275 O O . GLY A 1 304 ? 21.635 1.056 -12.856 1.00 57.06 304 GLY A O 1
ATOM 2276 N N . GLY A 1 305 ? 21.645 -1.123 -12.354 1.00 68.06 305 GLY A N 1
ATOM 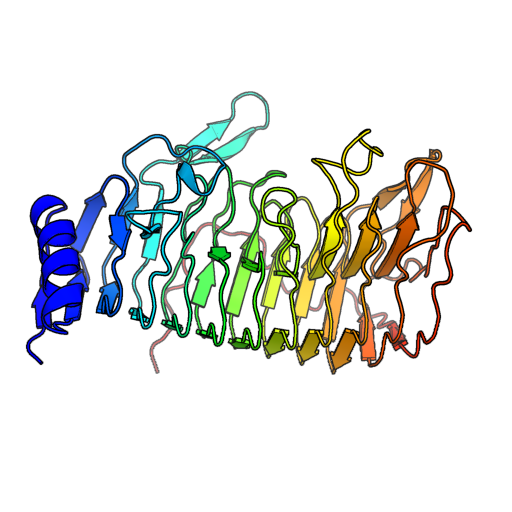2277 C CA . GLY A 1 305 ? 20.907 -1.564 -13.544 1.00 68.06 305 GLY A CA 1
ATOM 2278 C C . GLY A 1 305 ? 19.424 -1.835 -13.283 1.00 68.06 305 GLY A C 1
ATOM 2279 O O . GLY A 1 305 ? 18.970 -1.862 -12.134 1.00 68.06 305 GLY A O 1
ATOM 2280 N N . VAL A 1 306 ? 18.689 -2.055 -14.375 1.00 70.50 306 VAL A N 1
ATOM 2281 C CA . VAL A 1 306 ? 17.398 -2.753 -14.373 1.00 70.50 306 VAL A CA 1
ATOM 2282 C C . VAL A 1 306 ? 17.601 -4.052 -15.152 1.00 70.50 306 VAL A C 1
ATOM 2284 O O . VAL A 1 306 ? 17.888 -4.003 -16.351 1.00 70.50 306 VAL A O 1
ATOM 2287 N N . ASP A 1 307 ? 17.495 -5.203 -14.494 1.00 75.06 307 ASP A N 1
ATOM 2288 C CA . ASP A 1 307 ? 17.800 -6.499 -15.107 1.00 75.06 307 ASP A CA 1
ATOM 2289 C C . ASP A 1 307 ? 16.956 -7.670 -14.571 1.00 75.06 307 ASP A C 1
ATOM 2291 O O . ASP A 1 307 ? 16.312 -7.584 -13.524 1.00 75.06 307 ASP A O 1
ATOM 2295 N N . GLY A 1 308 ? 16.928 -8.779 -15.318 1.00 71.69 308 GLY A N 1
ATOM 2296 C CA . GLY A 1 308 ? 16.186 -9.990 -14.939 1.00 71.69 308 GLY A CA 1
ATOM 2297 C C . GLY A 1 308 ? 14.672 -9.771 -14.916 1.00 71.69 308 GLY A C 1
ATOM 2298 O O . GLY A 1 308 ? 14.012 -10.006 -13.908 1.00 71.69 308 GLY A O 1
ATOM 2299 N N . ILE A 1 309 ? 14.109 -9.256 -16.005 1.00 77.69 309 ILE A N 1
ATOM 2300 C CA . ILE A 1 309 ? 12.667 -9.038 -16.136 1.00 77.69 309 ILE A CA 1
ATOM 2301 C C . ILE A 1 309 ? 12.084 -10.239 -16.876 1.00 77.69 309 ILE A C 1
ATOM 2303 O O . ILE A 1 309 ? 12.441 -10.482 -18.025 1.00 77.69 309 ILE A O 1
ATOM 2307 N N . HIS A 1 310 ? 11.161 -10.962 -16.250 1.00 78.81 310 HIS A N 1
ATOM 2308 C CA . HIS A 1 310 ? 10.618 -12.206 -16.787 1.00 78.81 310 HIS A CA 1
ATOM 2309 C C . HIS A 1 310 ? 9.086 -12.225 -16.798 1.00 78.81 310 HIS A C 1
ATOM 2311 O O . HIS A 1 310 ? 8.440 -11.726 -15.873 1.00 78.81 310 HIS A O 1
ATOM 2317 N N . GLY A 1 311 ? 8.513 -12.908 -17.791 1.00 78.31 311 GLY A N 1
ATOM 2318 C CA . GLY A 1 311 ? 7.160 -13.462 -17.719 1.00 78.31 311 GLY A CA 1
ATOM 2319 C C . GLY A 1 311 ? 6.202 -13.011 -18.823 1.00 78.31 311 GLY A C 1
ATOM 2320 O O . GLY A 1 311 ? 6.633 -12.737 -19.937 1.00 78.31 311 GLY A O 1
ATOM 2321 N N . ASP A 1 312 ? 4.897 -13.005 -18.556 1.00 76.38 312 ASP A N 1
ATOM 2322 C CA . ASP A 1 312 ? 3.841 -12.753 -19.540 1.00 76.38 312 ASP A CA 1
ATOM 2323 C C . ASP A 1 312 ? 2.899 -11.619 -19.108 1.00 76.38 312 ASP A C 1
ATOM 2325 O O . ASP A 1 312 ? 2.280 -11.636 -18.038 1.00 76.38 312 ASP A O 1
ATOM 2329 N N . ILE A 1 313 ? 2.786 -10.616 -19.982 1.00 74.44 313 ILE A N 1
ATOM 2330 C CA . ILE A 1 313 ? 1.873 -9.484 -19.820 1.00 74.44 313 ILE A CA 1
ATOM 2331 C C . ILE A 1 313 ? 1.012 -9.385 -21.078 1.00 74.44 313 ILE A C 1
ATOM 2333 O O . ILE A 1 313 ? 1.512 -9.371 -22.206 1.00 74.44 313 ILE A O 1
ATOM 2337 N N . THR A 1 314 ? -0.302 -9.332 -20.869 1.00 74.38 314 THR A N 1
ATOM 2338 C CA . THR A 1 314 ? -1.284 -9.051 -21.918 1.00 74.38 314 THR A CA 1
ATOM 2339 C C . THR A 1 314 ? -1.624 -7.567 -21.943 1.00 74.38 314 THR A C 1
ATOM 2341 O O . THR A 1 314 ? -1.893 -6.954 -20.907 1.00 74.38 314 THR A O 1
ATOM 2344 N N . TRP A 1 315 ? -1.676 -7.017 -23.146 1.00 70.25 315 TRP A N 1
ATOM 2345 C CA . TRP A 1 315 ? -1.876 -5.600 -23.409 1.00 70.25 315 TRP A CA 1
ATOM 2346 C C . TRP A 1 315 ? -3.164 -5.385 -24.196 1.00 70.25 315 TRP A C 1
ATOM 2348 O O . TRP A 1 315 ? -3.493 -6.193 -25.072 1.00 70.25 315 TRP A O 1
ATOM 2358 N N . TRP A 1 316 ? -3.885 -4.304 -23.899 1.00 60.59 316 TRP A N 1
ATOM 2359 C CA . TRP A 1 316 ? -5.200 -4.036 -24.497 1.00 60.59 316 TRP A CA 1
ATOM 2360 C C . TRP A 1 316 ? -5.222 -2.825 -25.434 1.00 60.59 316 TRP A C 1
ATOM 2362 O O . TRP A 1 316 ? -6.244 -2.593 -26.081 1.00 60.59 316 TRP A O 1
ATOM 2372 N N . ASN A 1 317 ? -4.142 -2.036 -25.524 1.00 57.91 317 ASN A N 1
ATOM 2373 C CA . ASN A 1 317 ? -4.083 -0.906 -26.449 1.00 57.91 317 ASN A CA 1
ATOM 2374 C C . ASN A 1 317 ? -3.171 -1.199 -27.653 1.00 57.91 317 ASN A C 1
ATOM 2376 O O . ASN A 1 317 ? -2.055 -1.684 -27.517 1.00 57.91 317 ASN A O 1
ATOM 2380 N N . ARG A 1 318 ? -3.652 -0.858 -28.855 1.00 44.84 318 ARG A N 1
ATOM 2381 C CA . ARG A 1 318 ? -3.059 -1.196 -30.166 1.00 44.84 318 ARG A CA 1
ATOM 2382 C C . ARG A 1 318 ? -1.772 -0.434 -30.506 1.00 44.84 318 ARG A C 1
ATOM 2384 O O . ARG A 1 318 ? -1.259 -0.538 -31.619 1.00 44.84 318 ARG A O 1
ATOM 2391 N N . GLN A 1 319 ? -1.311 0.442 -29.617 1.00 49.22 319 GLN A N 1
ATOM 2392 C CA . GLN A 1 319 ? -0.297 1.446 -29.928 1.00 49.22 319 GLN A CA 1
ATOM 2393 C C . GLN A 1 319 ? 0.992 1.173 -29.157 1.00 49.22 319 GLN A C 1
ATOM 2395 O O . GLN A 1 319 ? 1.259 1.776 -28.131 1.00 49.22 319 GLN A O 1
ATOM 2400 N N . ALA A 1 320 ? 1.782 0.268 -29.742 1.00 43.66 320 ALA A N 1
ATOM 2401 C CA . ALA A 1 320 ? 3.208 0.042 -29.526 1.00 43.66 320 ALA A CA 1
ATOM 2402 C C . ALA A 1 320 ? 3.662 -0.090 -28.061 1.00 43.66 320 ALA A C 1
ATOM 2404 O O . ALA A 1 320 ? 4.162 0.862 -27.456 1.00 43.66 320 ALA A O 1
ATOM 2405 N N . ALA A 1 321 ? 3.662 -1.330 -27.563 1.00 47.12 321 ALA A N 1
ATOM 2406 C CA . ALA A 1 321 ? 4.578 -1.742 -26.506 1.00 47.12 321 ALA A CA 1
ATOM 2407 C C . ALA A 1 321 ? 6.012 -1.406 -26.947 1.00 47.12 321 ALA A C 1
ATOM 2409 O O . ALA A 1 321 ? 6.619 -2.102 -27.761 1.00 47.12 321 ALA A O 1
ATOM 2410 N N . THR A 1 322 ? 6.535 -0.286 -26.461 1.00 49.66 322 THR A N 1
ATOM 2411 C CA . THR A 1 322 ? 7.889 0.145 -26.780 1.00 49.66 322 THR A CA 1
ATOM 2412 C C . THR A 1 322 ? 8.722 -0.011 -25.523 1.00 49.66 322 THR A C 1
ATOM 2414 O O . THR A 1 322 ? 8.588 0.781 -24.595 1.00 49.66 322 THR A O 1
ATOM 2417 N N . LEU A 1 323 ? 9.608 -1.010 -25.507 1.00 50.84 323 LEU A N 1
ATOM 2418 C CA . LEU A 1 323 ? 10.745 -1.039 -24.590 1.00 50.84 323 LEU A CA 1
ATOM 2419 C C . LEU A 1 323 ? 11.644 0.148 -24.938 1.00 50.84 323 LEU A C 1
ATOM 2421 O O . LEU A 1 323 ? 12.530 0.061 -25.786 1.00 50.84 323 LEU A O 1
ATOM 2425 N N . MET A 1 324 ? 11.364 1.295 -24.333 1.00 47.81 324 MET A N 1
ATOM 2426 C CA . MET A 1 324 ? 12.206 2.469 -24.467 1.00 47.81 324 MET A CA 1
ATOM 2427 C C . MET A 1 324 ? 13.181 2.526 -23.307 1.00 47.81 324 MET A C 1
ATOM 2429 O O . MET A 1 324 ? 12.781 2.591 -22.151 1.00 47.81 324 MET A O 1
ATOM 2433 N N . ASN A 1 325 ? 14.462 2.573 -23.659 1.00 48.91 325 ASN A N 1
ATOM 2434 C CA . ASN A 1 325 ? 15.520 3.154 -22.848 1.00 48.91 325 ASN A CA 1
ATOM 2435 C C . ASN A 1 325 ? 15.820 4.536 -23.456 1.00 48.91 325 ASN A C 1
ATOM 2437 O O . ASN A 1 325 ? 16.761 4.661 -24.245 1.00 48.91 325 ASN A O 1
ATOM 2441 N N . PRO A 1 326 ? 14.992 5.567 -23.197 1.00 38.62 326 PRO A N 1
ATOM 2442 C CA . PRO A 1 326 ? 15.050 6.833 -23.934 1.00 38.62 326 PRO A CA 1
ATOM 2443 C C . PRO A 1 326 ? 16.341 7.628 -23.682 1.00 38.62 326 PRO A C 1
ATOM 2445 O O . PRO A 1 326 ? 16.581 8.630 -24.351 1.00 38.62 326 PRO A O 1
ATOM 2448 N N . GLY A 1 327 ? 17.187 7.180 -22.748 1.00 39.38 327 GLY A N 1
ATOM 2449 C CA . GLY A 1 327 ? 18.513 7.739 -22.518 1.00 39.38 327 GLY A CA 1
ATOM 2450 C C . GLY A 1 327 ? 19.650 7.014 -23.239 1.00 39.38 327 GLY A C 1
ATOM 2451 O O . GLY A 1 327 ? 20.725 7.596 -23.348 1.00 39.38 327 GLY A O 1
ATOM 2452 N N . GLY A 1 328 ? 19.469 5.764 -23.693 1.00 36.78 328 GLY A N 1
ATOM 2453 C CA . GLY A 1 328 ? 20.557 4.927 -24.232 1.00 36.78 328 GLY A CA 1
ATOM 2454 C C . GLY A 1 328 ? 21.750 4.746 -23.277 1.00 36.78 328 GLY A C 1
ATOM 2455 O O . GLY A 1 328 ? 22.833 4.358 -23.705 1.00 36.78 328 GLY A O 1
ATOM 2456 N N . ARG A 1 329 ? 21.582 5.069 -21.990 1.00 45.81 329 ARG A N 1
ATOM 2457 C CA . ARG A 1 329 ? 22.665 5.261 -21.014 1.00 45.81 329 ARG A CA 1
ATOM 2458 C C . ARG A 1 329 ? 22.440 4.368 -19.797 1.00 45.81 329 ARG A C 1
ATOM 2460 O O . ARG A 1 329 ? 22.235 4.853 -18.700 1.00 45.81 329 ARG A O 1
ATOM 2467 N N . GLY A 1 330 ? 22.451 3.056 -20.023 1.00 47.34 330 GLY A N 1
ATOM 2468 C CA . GLY A 1 330 ? 22.354 2.023 -18.986 1.00 47.34 330 GLY A CA 1
ATOM 2469 C C . GLY A 1 330 ? 22.003 0.654 -19.583 1.00 47.34 330 GLY A C 1
ATOM 2470 O O . GLY A 1 330 ? 21.200 0.613 -20.519 1.00 47.34 330 GLY A O 1
ATOM 2471 N N . PRO A 1 331 ? 22.584 -0.465 -19.109 1.00 49.31 331 PRO A N 1
ATOM 2472 C CA . PRO A 1 331 ? 22.228 -1.800 -19.556 1.00 49.31 331 PRO A CA 1
ATO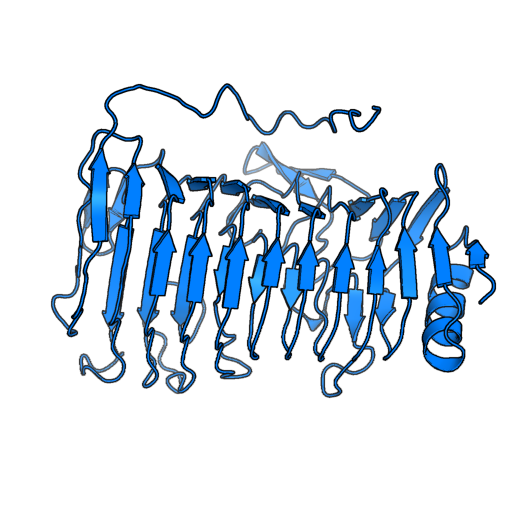M 2473 C C . PRO A 1 331 ? 20.866 -2.175 -18.963 1.00 49.31 331 PRO A C 1
ATOM 2475 O O . PRO A 1 331 ? 20.750 -2.467 -17.777 1.00 49.31 331 PRO A O 1
ATOM 2478 N N . VAL A 1 332 ? 19.835 -2.176 -19.805 1.00 57.47 332 VAL A N 1
ATOM 2479 C CA . VAL A 1 332 ? 18.646 -3.003 -19.577 1.00 57.47 332 VAL A CA 1
ATOM 2480 C C . VAL A 1 332 ? 18.983 -4.370 -20.167 1.00 57.47 332 VAL A C 1
ATOM 2482 O O . VAL A 1 332 ? 19.229 -4.472 -21.369 1.00 57.47 332 VAL A O 1
ATOM 2485 N N . THR A 1 333 ? 19.089 -5.402 -19.332 1.00 56.78 333 THR A N 1
ATOM 2486 C CA . THR A 1 333 ? 19.524 -6.747 -19.761 1.00 56.78 333 THR A CA 1
ATOM 2487 C C . THR A 1 333 ? 18.636 -7.836 -19.170 1.00 56.78 333 THR A C 1
ATOM 2489 O O . THR A 1 333 ? 17.995 -7.628 -18.145 1.00 56.78 333 THR A O 1
ATOM 2492 N N . GLY A 1 334 ? 18.567 -8.998 -19.828 1.00 55.38 334 GLY A N 1
ATOM 2493 C CA . GLY A 1 334 ? 17.763 -10.128 -19.346 1.00 55.38 334 GLY A CA 1
ATOM 2494 C C . GLY A 1 334 ? 16.262 -9.834 -19.311 1.00 55.38 334 GLY A C 1
ATOM 2495 O O . GLY A 1 334 ? 15.613 -10.114 -18.309 1.00 55.38 334 GLY A O 1
ATOM 2496 N N . VAL A 1 335 ? 15.731 -9.212 -20.369 1.00 63.41 335 VAL A N 1
ATOM 2497 C CA . VAL A 1 335 ? 14.290 -8.984 -20.535 1.00 63.41 335 VAL A CA 1
ATOM 2498 C C . VAL A 1 335 ? 13.704 -10.122 -21.362 1.00 63.41 335 VAL A C 1
ATOM 2500 O O . VAL A 1 335 ? 13.799 -10.110 -22.586 1.00 63.41 335 VAL A O 1
ATOM 2503 N N . ASP A 1 336 ? 13.071 -11.071 -20.684 1.00 63.69 336 ASP A N 1
ATOM 2504 C CA . ASP A 1 336 ? 12.332 -12.189 -21.269 1.00 63.69 336 ASP A CA 1
ATOM 2505 C C . ASP A 1 336 ? 10.840 -12.017 -20.960 1.00 63.69 336 ASP A C 1
ATOM 2507 O O . ASP A 1 336 ? 10.270 -12.721 -20.120 1.00 63.69 336 ASP A O 1
ATOM 2511 N N . VAL A 1 337 ? 10.204 -11.038 -21.610 1.00 63.44 337 VAL A N 1
ATOM 2512 C CA . VAL A 1 337 ? 8.765 -10.786 -21.456 1.00 63.44 337 VAL A CA 1
ATOM 2513 C C . VAL A 1 337 ? 8.031 -11.161 -22.736 1.00 63.44 337 VAL A C 1
ATOM 2515 O O . VAL A 1 337 ? 8.233 -10.550 -23.786 1.00 63.44 337 VAL A O 1
ATOM 2518 N N . ALA A 1 338 ? 7.148 -12.153 -22.647 1.00 59.97 338 ALA A N 1
ATOM 2519 C CA . ALA A 1 338 ? 6.210 -12.472 -23.709 1.00 59.97 338 ALA A CA 1
ATOM 2520 C C . ALA A 1 338 ? 5.119 -11.394 -23.749 1.00 59.97 338 ALA A C 1
ATOM 2522 O O . ALA A 1 338 ? 4.317 -11.254 -22.822 1.00 59.97 338 ALA A O 1
ATOM 2523 N N . LEU A 1 339 ? 5.101 -10.624 -24.836 1.00 63.59 339 LEU A N 1
ATOM 2524 C CA . LEU A 1 339 ? 4.120 -9.572 -25.070 1.00 63.59 339 LEU A CA 1
ATOM 2525 C C . LEU A 1 339 ? 2.996 -10.133 -25.940 1.00 63.59 339 LEU A C 1
ATOM 2527 O O . LEU A 1 339 ? 3.235 -10.511 -27.085 1.00 63.59 339 LEU A O 1
ATOM 2531 N N . THR A 1 340 ? 1.774 -10.192 -25.407 1.00 64.06 340 THR A N 1
ATOM 2532 C CA . THR A 1 340 ? 0.593 -10.565 -26.202 1.00 64.06 340 THR A CA 1
ATOM 2533 C C . THR A 1 340 ? -0.332 -9.367 -26.340 1.00 64.06 340 THR A C 1
ATOM 2535 O O . THR A 1 340 ? -0.959 -8.945 -25.369 1.00 64.06 340 THR A O 1
ATOM 2538 N N . GLU A 1 341 ? -0.423 -8.820 -27.548 1.00 60.34 341 GLU A N 1
ATOM 2539 C CA . GLU A 1 341 ? -1.430 -7.818 -27.890 1.00 60.34 341 GLU A CA 1
ATOM 2540 C C . GLU A 1 341 ? -2.779 -8.512 -28.114 1.00 60.34 341 GLU A C 1
ATOM 2542 O O . GLU A 1 341 ? -2.870 -9.491 -28.863 1.00 60.34 341 GLU A O 1
ATOM 2547 N N . ARG A 1 342 ? -3.846 -8.012 -27.484 1.00 58.59 342 ARG A N 1
ATOM 2548 C CA . ARG A 1 342 ? -5.218 -8.411 -27.817 1.00 58.59 342 ARG A CA 1
ATOM 2549 C C . ARG A 1 342 ? -5.940 -7.256 -28.492 1.00 58.59 342 ARG A C 1
ATOM 2551 O O . ARG A 1 342 ? -6.049 -6.169 -27.945 1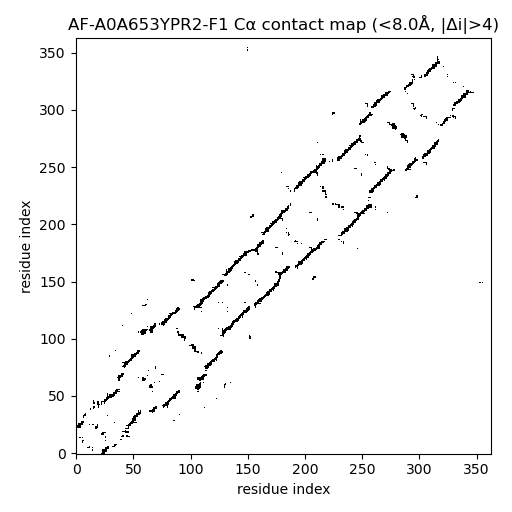.00 58.59 342 ARG A O 1
ATOM 2558 N N . ALA A 1 343 ? -6.468 -7.529 -29.684 1.00 50.50 343 ALA A N 1
ATOM 2559 C CA . ALA A 1 343 ? -7.187 -6.555 -30.500 1.00 50.50 343 ALA A CA 1
ATOM 2560 C C . ALA A 1 343 ? -8.621 -6.268 -30.017 1.00 50.50 343 ALA A C 1
ATOM 2562 O O . ALA A 1 343 ? -9.294 -5.442 -30.634 1.00 50.50 343 ALA A O 1
ATOM 2563 N N . ASP A 1 344 ? -9.090 -6.943 -28.964 1.00 53.75 344 ASP A N 1
ATOM 2564 C CA . ASP A 1 344 ? -10.436 -6.743 -28.435 1.00 53.75 344 ASP A CA 1
ATOM 2565 C C . ASP A 1 344 ? -10.499 -5.443 -27.623 1.00 53.75 344 ASP A C 1
ATOM 2567 O O . ASP A 1 344 ? -9.837 -5.321 -26.589 1.00 53.75 344 ASP A O 1
ATOM 2571 N N . PRO A 1 345 ? -11.294 -4.455 -28.060 1.00 46.78 345 PRO A N 1
ATOM 2572 C CA . PRO A 1 345 ? -11.402 -3.197 -27.354 1.00 46.78 345 PRO A CA 1
ATOM 2573 C C . PRO A 1 345 ? -12.242 -3.416 -26.084 1.00 46.78 345 PRO A C 1
ATOM 2575 O O . PRO A 1 345 ? -13.402 -3.811 -26.158 1.00 46.78 345 PRO A O 1
ATOM 2578 N N . TYR A 1 346 ? -11.657 -3.101 -24.926 1.00 48.84 346 TYR A N 1
ATOM 2579 C CA . TYR A 1 346 ? -12.310 -2.982 -23.612 1.00 48.84 346 TYR A CA 1
ATOM 2580 C C . TYR A 1 346 ? -12.746 -4.283 -22.904 1.00 48.84 346 TYR A C 1
ATOM 2582 O O . TYR A 1 346 ? -13.931 -4.593 -22.813 1.00 48.84 346 TYR A O 1
ATOM 2590 N N . TRP A 1 347 ? -11.811 -4.936 -22.199 1.00 45.09 347 TRP A N 1
ATOM 2591 C CA . TRP A 1 347 ? -12.132 -5.789 -21.033 1.00 45.09 347 TRP A CA 1
ATOM 2592 C C . TRP A 1 347 ? -12.041 -5.012 -19.704 1.00 45.09 347 TRP A C 1
ATOM 2594 O O . TRP A 1 347 ? -11.737 -5.554 -18.649 1.00 45.09 347 TRP A O 1
ATOM 2604 N N . PHE A 1 348 ? -12.337 -3.716 -19.704 1.00 49.38 348 PHE A N 1
ATOM 2605 C CA . PHE A 1 348 ? -12.680 -3.021 -18.462 1.00 49.38 348 PHE A CA 1
ATOM 2606 C C . PHE A 1 348 ? -14.086 -2.465 -18.648 1.00 49.38 348 PHE A C 1
ATOM 2608 O O . PHE A 1 348 ? -14.236 -1.323 -19.082 1.00 49.38 348 PHE A O 1
ATOM 2615 N N . PRO A 1 349 ? -15.137 -3.276 -18.426 1.00 38.16 349 PRO A N 1
ATOM 2616 C CA . PRO A 1 349 ? -16.503 -2.806 -18.587 1.00 38.16 349 PRO A CA 1
ATOM 2617 C C . PRO A 1 349 ? -16.748 -1.680 -17.582 1.00 38.16 349 PRO A C 1
ATOM 2619 O O . PRO A 1 349 ? -16.898 -1.947 -16.396 1.00 38.16 349 PRO A O 1
ATOM 2622 N N . ASN A 1 350 ? -16.759 -0.428 -18.052 1.00 37.34 350 ASN A N 1
ATOM 2623 C CA . ASN A 1 350 ? -17.289 0.746 -17.352 1.00 37.34 350 ASN A CA 1
ATOM 2624 C C . ASN A 1 350 ? -17.014 0.791 -15.835 1.00 37.34 350 ASN A C 1
ATOM 2626 O O . ASN A 1 350 ? -17.915 1.062 -15.043 1.00 37.34 350 ASN A O 1
ATOM 2630 N N . LEU A 1 351 ? -15.762 0.582 -15.418 1.00 42.22 351 LEU A N 1
ATOM 2631 C CA . LEU A 1 351 ? -15.297 0.979 -14.087 1.00 42.22 351 LEU A CA 1
ATOM 2632 C C . LEU A 1 351 ? -14.839 2.438 -14.149 1.00 42.22 351 LEU A C 1
ATOM 2634 O O . LEU A 1 351 ? -13.707 2.771 -13.813 1.00 42.22 351 LEU A O 1
ATOM 2638 N N . ALA A 1 352 ? -15.729 3.325 -14.601 1.00 36.06 352 ALA A N 1
ATOM 2639 C CA . ALA A 1 352 ? -15.628 4.702 -14.147 1.00 36.06 352 ALA A CA 1
ATOM 2640 C C . ALA A 1 352 ? -15.643 4.665 -12.606 1.00 36.06 352 ALA A C 1
ATOM 2642 O O . ALA A 1 352 ? -16.311 3.790 -12.037 1.00 36.06 352 ALA A O 1
ATOM 2643 N N . PRO A 1 353 ? -14.950 5.577 -11.912 1.00 38.94 353 PRO A N 1
ATOM 2644 C CA . PRO A 1 353 ? -15.088 5.737 -10.473 1.00 38.94 353 PRO A CA 1
ATOM 2645 C C . PRO A 1 353 ? -16.491 6.292 -10.179 1.00 38.94 353 PRO A C 1
ATOM 2647 O O . PRO A 1 353 ? -16.659 7.430 -9.759 1.00 38.94 353 PRO A O 1
ATOM 2650 N N . THR A 1 354 ? -17.554 5.524 -10.434 1.00 35.78 354 THR A N 1
ATOM 2651 C CA . THR A 1 354 ? -18.876 5.864 -9.926 1.00 35.78 354 THR A CA 1
ATOM 2652 C C . THR A 1 354 ? -18.765 5.782 -8.415 1.00 35.78 354 THR A C 1
ATOM 2654 O O . THR A 1 354 ? -18.536 4.703 -7.863 1.00 35.78 354 THR A O 1
ATOM 2657 N N . GLN A 1 355 ? -18.849 6.956 -7.792 1.00 36.34 355 GLN A N 1
ATOM 2658 C CA . GLN A 1 355 ? -18.670 7.282 -6.380 1.00 36.34 355 GLN A CA 1
ATOM 2659 C C . GLN A 1 355 ? -19.700 6.607 -5.458 1.00 36.34 355 GLN A C 1
ATOM 2661 O O . GLN A 1 355 ? -20.371 7.254 -4.656 1.00 36.34 355 GLN A O 1
ATOM 2666 N N . THR A 1 356 ? -19.893 5.298 -5.562 1.00 29.08 356 THR A N 1
ATOM 2667 C CA . THR A 1 356 ? -20.854 4.592 -4.717 1.00 29.08 356 THR A CA 1
ATOM 2668 C C . THR A 1 356 ? -20.323 3.202 -4.393 1.00 29.08 356 THR A C 1
ATOM 2670 O O . THR A 1 356 ? -20.057 2.426 -5.315 1.00 29.08 356 THR A O 1
ATOM 2673 N N . PRO A 1 357 ? -20.164 2.848 -3.104 1.00 30.28 357 PRO A N 1
ATOM 2674 C CA . PRO A 1 357 ? -19.845 1.482 -2.729 1.00 30.28 357 PRO A CA 1
ATOM 2675 C C . PRO A 1 357 ? -20.969 0.588 -3.248 1.00 30.28 357 PRO A C 1
ATOM 2677 O O . PRO A 1 357 ? -22.128 0.750 -2.860 1.00 30.28 357 PRO A O 1
ATOM 2680 N N . ARG A 1 358 ? -20.654 -0.370 -4.125 1.00 26.73 358 ARG A N 1
ATOM 2681 C CA . ARG A 1 358 ? -21.567 -1.492 -4.335 1.00 26.73 358 ARG A CA 1
ATOM 2682 C C . ARG A 1 358 ? -21.573 -2.296 -3.042 1.00 26.73 358 ARG A C 1
ATOM 2684 O O . ARG A 1 358 ? -20.638 -3.039 -2.759 1.00 26.73 358 ARG A O 1
ATOM 2691 N N . ALA A 1 359 ? -22.634 -2.133 -2.261 1.00 31.45 359 ALA A N 1
ATOM 2692 C CA . ALA A 1 359 ? -23.026 -3.099 -1.253 1.00 31.45 359 ALA A CA 1
ATOM 2693 C C . ALA A 1 359 ? -23.287 -4.439 -1.959 1.00 31.45 359 ALA A C 1
ATOM 2695 O O . ALA A 1 359 ? -24.351 -4.634 -2.538 1.00 31.45 359 ALA A O 1
ATOM 2696 N N . ALA A 1 360 ? -22.296 -5.330 -1.983 1.00 27.28 360 ALA A N 1
ATOM 2697 C CA . ALA A 1 360 ? -22.473 -6.713 -2.415 1.00 27.28 360 ALA A CA 1
ATOM 2698 C C . ALA A 1 360 ? -21.311 -7.596 -1.933 1.00 27.28 360 ALA A C 1
ATOM 2700 O O . ALA A 1 360 ? -20.441 -7.978 -2.705 1.00 27.28 360 ALA A O 1
ATOM 2701 N N . PHE A 1 361 ? -21.338 -7.963 -0.654 1.00 27.28 361 PHE A N 1
ATOM 2702 C CA . PHE A 1 361 ? -20.885 -9.288 -0.226 1.00 27.28 361 PHE A CA 1
ATOM 2703 C C . PHE A 1 361 ? -21.973 -9.884 0.666 1.00 27.28 361 PHE A C 1
ATOM 2705 O O . PHE A 1 361 ? -21.910 -9.816 1.893 1.00 27.28 361 PHE A O 1
ATOM 2712 N N . ALA A 1 362 ? -23.000 -10.420 0.008 1.00 27.06 362 ALA A N 1
ATOM 2713 C CA . ALA A 1 362 ? -23.947 -11.363 0.578 1.00 27.06 362 ALA A CA 1
ATOM 2714 C C . ALA A 1 362 ? -24.090 -12.532 -0.405 1.00 27.06 362 ALA A C 1
ATOM 2716 O O . ALA A 1 362 ? -24.761 -12.409 -1.429 1.00 27.06 362 ALA A O 1
ATOM 2717 N N . ALA A 1 363 ? -23.392 -13.621 -0.094 1.00 31.84 363 ALA A N 1
ATOM 2718 C CA . ALA A 1 363 ? -23.792 -15.007 -0.309 1.00 31.84 363 ALA A CA 1
ATOM 2719 C C . ALA A 1 363 ? -22.985 -15.850 0.682 1.00 31.84 363 ALA A C 1
ATOM 2721 O O . ALA A 1 363 ? -21.739 -15.706 0.672 1.00 31.84 363 ALA A O 1
#

Solvent-accessible surface area (backbone atoms only — not comparable to full-atom values): 17066 Å² total; per-residue (Å²): 120,66,76,44,80,37,75,43,42,76,50,39,55,54,40,40,56,48,6,32,74,70,60,28,37,28,30,34,45,70,89,39,68,27,67,26,58,70,42,64,42,52,38,38,22,31,39,33,33,42,14,37,41,24,43,71,50,84,26,39,63,42,69,92,28,14,35,34,18,36,74,50,86,90,49,72,30,29,49,26,37,42,27,34,77,13,37,38,30,32,68,49,73,48,68,39,90,87,78,67,39,58,38,31,56,29,26,6,15,40,34,23,44,39,24,33,46,29,36,40,35,44,32,31,33,55,30,35,14,48,16,20,57,27,48,29,30,33,33,53,27,38,40,32,50,26,36,34,39,55,39,18,73,33,70,62,12,27,16,41,30,40,31,21,34,35,48,34,36,37,34,49,29,40,29,36,11,3,10,42,18,41,27,59,31,43,39,68,91,70,45,32,40,31,34,45,34,35,39,33,51,27,36,38,32,11,69,53,20,26,24,39,37,38,37,44,46,37,63,88,66,97,61,79,53,97,62,79,57,31,63,33,34,42,32,44,35,36,39,32,44,28,40,37,29,3,26,37,20,16,32,37,40,38,38,35,28,28,58,23,37,42,35,43,37,36,33,39,70,21,35,36,31,36,76,32,67,39,67,44,98,83,75,51,72,41,56,28,35,39,40,42,45,44,29,44,27,81,86,70,48,74,45,36,45,40,34,41,35,36,37,33,44,37,37,48,59,96,54,57,82,47,88,44,53,92,76,79,46,52,67,74,42,62,75,52,62,51,77,44,82,44,91,62,81,70,93,65,80,82,76,63,87,66,93,61,86,79,89,76,92,84,132

Foldseek 3Di:
DEEAEDQEQVSVLVVQVVCLVPVHEYEDADPGEYEYAARAHAANGHYEYAHEYAHDDQAAQDLVRENYEHPDNVDARYNYEYEYQYEYEHPDWDQDPVPRWIAGRANREHAEHEHEHYEYYNYEYADHENYEPEAYEEEHYEYENYEYAHYTQAPNWEYYEYQAYEDAEYYLYEFETNEEHAEPEHDLVPLHAYYQHEHENYEYEHNHYEHAEYEYENDPDPDQDPDQARAYEYENYEYELYEYEYQQEYYEYYAERHLEEYYQYYYENYEYEYHAFDQDPVRDTAGHAHYEDEAAHPVLAGRYAYENYDYEYEYEDPGDNDHDHVSVRHDHYNHHYDYHYDPDHDPPPPVPSPSDDPPDDDD

Mean predicted aligned error: 8.97 Å